Protein AF-A0A699YUB9-F1 (afdb_monomer_lite)

Secondary structure (DSSP, 8-state):
----TT-SS---HHHHHHHHHHHHHHHH--HHHHHHHHHHHHHHHHHHHHHHHHHHHHHHTT-PPPPP------------------------------------S---S---TT--SEE-TTS-EE--SS-S---HHHHHHHHHHHHHHT-TTHHHHHHHHHHHHHHTTPPPTTS--SS-SHHHHHHHHHHHHHHHHHHHHHHHSS-TTTTS-S----------

InterPro domains:
  IPR027109 SWR1-complex protein 4/DNA methyltransferase 1-associated protein 1 [PTHR12855] (2-205)

Sequence (224 aa):
VANQVLVKHPFNKAAEIERKKAIEAMLKRTHAQVAEDNAVLAEAKAIEERRRTETAARGRATNAPTPNPAQQSGAGHAGNAGRTTASAPGAGTPGPSVLEIRFPERLPNDPGPGMPSLLDANLQPFRPAKPGVVARGTHTVGLYNTMLANLPGGPKAQKAVETALIELGGIPALSGPKHCSRAVTGAWLALRTELFTLQDLRRQLPGRAGLGLGGEPKTKKRRN

Foldseek 3Di:
DPDDPPVPDPDDPVVVVVVVVVVVVVVPCDPVNVVVVVVVVVVVVVVVVVVVVVVVVVVVVVPDDDDDDDDDDDDDDDDDDDDDDDDDDDDDDPDPDDPPLDQDPFFDLDPDPPFALEAALSRGGDDDPDDDDDQQQVVLLVRLVVVLCVQPPHPVLSVVLQVVCVVVVHDGSNDTFPDRGSRRSSVRSVVSVVSSVVSVVVVVDPCPPPVVPDDDDPDPDDDD

pLDDT: mean 71.91, std 20.78, range [28.3, 92.69]

Organism: Haematococcus lacustris (NCBI:txid44745)

Radius of gyration: 30.69 Å; chains: 1; bounding box: 106×77×67 Å

Structure (mmCIF, N/CA/C/O backbone):
data_AF-A0A699YUB9-F1
#
_entry.id   AF-A0A699YUB9-F1
#
loop_
_atom_site.group_PDB
_atom_site.id
_atom_site.type_symbol
_atom_site.label_atom_id
_atom_site.label_alt_id
_atom_site.label_comp_id
_atom_site.label_asym_id
_atom_site.label_entity_id
_atom_site.label_seq_id
_atom_site.pdbx_PDB_ins_code
_atom_site.Cartn_x
_atom_site.Cartn_y
_atom_site.Cartn_z
_atom_site.occupancy
_atom_site.B_iso_or_equiv
_atom_site.auth_seq_id
_atom_site.auth_comp_id
_atom_site.auth_asym_id
_atom_si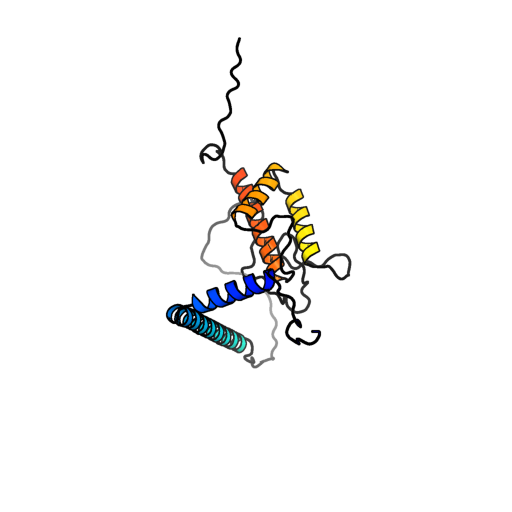te.auth_atom_id
_atom_site.pdbx_PDB_model_num
ATOM 1 N N . VAL A 1 1 ? 64.347 13.342 -6.428 1.00 42.78 1 VAL A N 1
ATOM 2 C CA . VAL A 1 1 ? 63.890 11.963 -6.129 1.00 42.78 1 VAL A CA 1
ATOM 3 C C . VAL A 1 1 ? 62.464 11.824 -6.640 1.00 42.78 1 VAL A C 1
ATOM 5 O O . VAL A 1 1 ? 61.533 12.211 -5.954 1.00 42.78 1 VAL A O 1
ATOM 8 N N . ALA A 1 2 ? 62.303 11.394 -7.889 1.00 46.03 2 ALA A N 1
ATOM 9 C CA . ALA A 1 2 ? 61.012 11.305 -8.568 1.00 46.03 2 ALA A CA 1
ATOM 10 C C . ALA A 1 2 ? 60.958 9.952 -9.280 1.00 46.03 2 ALA A C 1
ATOM 12 O O . ALA A 1 2 ? 61.382 9.858 -10.421 1.00 46.03 2 ALA A O 1
ATOM 13 N N . ASN A 1 3 ? 60.596 8.903 -8.534 1.00 49.94 3 ASN A N 1
ATOM 14 C CA . ASN A 1 3 ? 60.182 7.579 -9.022 1.00 49.94 3 ASN A CA 1
ATOM 15 C C . ASN A 1 3 ? 59.891 6.666 -7.816 1.00 49.94 3 ASN A C 1
ATOM 17 O O . ASN A 1 3 ? 60.707 5.829 -7.442 1.00 49.94 3 ASN A O 1
ATOM 21 N N . GLN A 1 4 ? 58.721 6.818 -7.192 1.00 54.53 4 GLN A N 1
ATOM 22 C CA . GLN A 1 4 ? 58.135 5.732 -6.402 1.00 54.53 4 GLN A CA 1
ATOM 23 C C . GLN A 1 4 ? 56.745 5.408 -6.946 1.00 54.53 4 GLN A C 1
ATOM 25 O O . GLN A 1 4 ? 55.806 6.192 -6.829 1.00 54.53 4 GLN A O 1
ATOM 30 N N . VAL A 1 5 ? 56.619 4.209 -7.514 1.00 58.44 5 VAL A N 1
ATOM 31 C CA . VAL A 1 5 ? 55.385 3.597 -8.040 1.00 58.44 5 VAL A CA 1
ATOM 32 C C . VAL A 1 5 ? 54.502 3.091 -6.881 1.00 58.44 5 VAL A C 1
ATOM 34 O O . VAL A 1 5 ? 53.952 1.999 -6.924 1.00 58.44 5 VAL A O 1
ATOM 37 N N . LEU A 1 6 ? 54.394 3.862 -5.795 1.00 57.00 6 LEU A N 1
ATOM 38 C CA . LEU A 1 6 ? 53.592 3.514 -4.614 1.00 57.00 6 LEU A CA 1
ATOM 39 C C . LEU A 1 6 ? 52.343 4.387 -4.449 1.00 57.00 6 LEU A C 1
ATOM 41 O O . LEU A 1 6 ? 51.532 4.121 -3.570 1.00 57.00 6 LEU A O 1
ATOM 45 N N . VAL A 1 7 ? 52.117 5.376 -5.319 1.00 57.41 7 VAL A N 1
ATOM 46 C CA . VAL A 1 7 ? 50.937 6.256 -5.228 1.00 57.41 7 VAL A CA 1
ATOM 47 C C . VAL A 1 7 ? 50.006 6.049 -6.422 1.00 57.41 7 VAL A C 1
ATOM 49 O O . VAL A 1 7 ? 49.608 6.992 -7.095 1.00 57.41 7 VAL A O 1
ATOM 52 N N . LYS A 1 8 ? 49.664 4.791 -6.730 1.00 59.38 8 LYS A N 1
ATOM 53 C CA . LYS A 1 8 ? 48.628 4.504 -7.742 1.00 59.38 8 LYS A CA 1
ATOM 54 C C . LYS A 1 8 ? 47.206 4.617 -7.176 1.00 59.38 8 LYS A C 1
ATOM 56 O O . LYS A 1 8 ? 46.257 4.784 -7.933 1.00 59.38 8 LYS A O 1
ATOM 61 N N . HIS A 1 9 ? 47.071 4.620 -5.850 1.00 61.91 9 HIS A N 1
ATOM 62 C CA . HIS A 1 9 ? 45.830 4.927 -5.147 1.00 61.91 9 HIS A CA 1
ATOM 63 C C . HIS A 1 9 ? 46.154 5.860 -3.973 1.00 61.91 9 HIS A C 1
ATOM 65 O O . HIS A 1 9 ? 46.711 5.388 -2.980 1.00 61.91 9 HIS A O 1
ATOM 71 N N . PRO A 1 10 ? 45.880 7.177 -4.066 1.00 72.12 10 PRO A N 1
ATOM 72 C CA . PRO A 1 10 ? 46.035 8.060 -2.915 1.00 72.12 10 PRO A CA 1
ATOM 73 C C . PRO A 1 10 ? 45.180 7.522 -1.762 1.00 72.12 10 PRO A C 1
ATOM 75 O O . PRO A 1 10 ? 44.062 7.054 -1.984 1.00 72.12 10 PRO A O 1
ATOM 78 N N . PHE A 1 11 ? 45.722 7.551 -0.542 1.00 74.69 11 PHE A N 1
ATOM 79 C CA . PHE A 1 11 ? 45.049 7.052 0.657 1.00 74.69 11 PHE A CA 1
ATOM 80 C C . PHE A 1 11 ? 43.635 7.638 0.760 1.00 74.69 11 PHE A C 1
ATOM 82 O O . PHE A 1 11 ? 43.455 8.835 0.991 1.00 74.69 11 PHE A O 1
ATOM 89 N N . ASN A 1 12 ? 42.623 6.787 0.584 1.00 82.62 12 ASN A N 1
ATOM 90 C CA . ASN A 1 12 ? 41.229 7.176 0.713 1.00 82.62 12 ASN A CA 1
ATOM 91 C C . ASN A 1 12 ? 40.730 6.753 2.095 1.00 82.62 12 ASN A C 1
ATOM 93 O O . ASN A 1 12 ? 40.434 5.583 2.341 1.00 82.62 12 ASN A O 1
ATOM 97 N N . LYS A 1 13 ? 40.617 7.732 2.996 1.00 85.06 13 LYS A N 1
ATOM 98 C CA . LYS A 1 13 ? 40.190 7.518 4.383 1.00 85.06 13 LYS A CA 1
ATOM 99 C C . LYS A 1 13 ? 38.832 6.812 4.479 1.00 85.06 13 LYS A C 1
ATOM 101 O O . LYS A 1 13 ? 38.658 5.984 5.365 1.00 85.06 13 LYS A O 1
ATOM 106 N N . ALA A 1 14 ? 37.890 7.113 3.583 1.00 86.00 14 ALA A N 1
ATOM 107 C CA . ALA A 1 14 ? 36.573 6.476 3.583 1.00 86.00 14 ALA A CA 1
ATOM 108 C C . ALA A 1 14 ? 36.668 4.996 3.184 1.00 86.00 14 ALA A C 1
ATOM 110 O O . ALA A 1 14 ? 36.134 4.141 3.887 1.00 86.00 14 ALA A O 1
ATOM 111 N N . ALA A 1 15 ? 37.428 4.694 2.126 1.00 86.00 15 ALA A N 1
ATOM 112 C CA . ALA A 1 15 ? 37.654 3.321 1.676 1.00 86.00 15 ALA A CA 1
ATOM 113 C C . ALA A 1 15 ? 38.393 2.484 2.734 1.00 86.00 15 ALA A C 1
ATOM 115 O O . ALA A 1 15 ? 38.076 1.317 2.936 1.00 86.00 15 ALA A O 1
ATOM 116 N N . GLU A 1 16 ? 39.339 3.080 3.462 1.00 90.44 16 GLU A N 1
ATOM 117 C CA . GLU A 1 16 ? 40.060 2.387 4.534 1.00 90.44 16 GLU A CA 1
ATOM 118 C C . GLU A 1 16 ? 39.194 2.141 5.776 1.00 90.44 16 GLU A C 1
ATOM 120 O O . GLU A 1 16 ? 39.315 1.093 6.411 1.00 90.44 16 GLU A O 1
ATOM 125 N N . ILE A 1 17 ? 38.275 3.053 6.112 1.00 89.75 17 ILE A N 1
ATOM 126 C CA . ILE A 1 17 ? 37.276 2.820 7.167 1.00 89.75 17 ILE A CA 1
ATOM 127 C C . ILE A 1 17 ? 36.342 1.670 6.771 1.00 89.75 17 ILE A C 1
ATOM 129 O O . ILE A 1 17 ? 36.087 0.779 7.581 1.00 89.75 17 ILE A O 1
ATOM 133 N N . GLU A 1 18 ? 35.855 1.662 5.531 1.00 88.81 18 GLU A N 1
ATOM 134 C CA . GLU A 1 18 ? 34.965 0.616 5.023 1.00 88.81 18 GLU A CA 1
ATOM 135 C C . GLU A 1 18 ? 35.662 -0.747 4.965 1.00 88.81 18 GLU A C 1
ATOM 137 O O . GLU A 1 18 ? 35.133 -1.737 5.471 1.00 88.81 18 GLU A O 1
ATOM 142 N N . ARG A 1 19 ? 36.893 -0.787 4.447 1.00 89.44 19 ARG A N 1
ATOM 143 C CA . ARG A 1 19 ? 37.727 -1.989 4.409 1.00 89.44 19 ARG A CA 1
ATOM 144 C C . ARG A 1 19 ? 37.958 -2.555 5.808 1.00 89.44 19 ARG A C 1
ATOM 146 O O . ARG A 1 19 ? 37.802 -3.757 6.008 1.00 89.44 19 ARG A O 1
ATOM 153 N N . LYS A 1 20 ? 38.287 -1.703 6.786 1.00 90.50 20 LYS A N 1
ATOM 154 C CA . LYS A 1 20 ? 38.459 -2.124 8.186 1.00 90.50 20 LYS A CA 1
ATOM 155 C C . LYS A 1 20 ? 37.167 -2.684 8.768 1.00 90.50 20 LYS A C 1
ATOM 157 O O . LYS A 1 20 ? 37.195 -3.759 9.355 1.00 90.50 20 LYS A O 1
ATOM 162 N N . LYS A 1 21 ? 36.038 -2.007 8.550 1.00 89.06 21 LYS A N 1
ATOM 163 C CA . LYS A 1 21 ? 34.721 -2.461 9.015 1.00 89.06 21 LYS A CA 1
ATOM 164 C C . LYS A 1 21 ? 34.323 -3.807 8.395 1.00 89.06 21 LYS A C 1
ATOM 166 O O . LYS A 1 21 ? 33.777 -4.657 9.093 1.00 89.06 21 LYS A O 1
ATOM 171 N N . ALA A 1 22 ? 34.614 -4.019 7.112 1.00 85.81 22 ALA A N 1
ATOM 172 C CA . ALA A 1 22 ? 34.352 -5.280 6.419 1.00 85.81 22 ALA A CA 1
ATOM 173 C C . ALA A 1 22 ? 35.213 -6.429 6.968 1.00 85.81 22 ALA A C 1
ATOM 175 O O . ALA A 1 22 ? 34.691 -7.503 7.258 1.00 85.81 22 ALA A O 1
ATOM 176 N N . ILE A 1 23 ? 36.512 -6.189 7.179 1.00 86.75 23 ILE A N 1
ATOM 177 C CA . ILE A 1 23 ? 37.424 -7.174 7.781 1.00 86.75 23 ILE A CA 1
ATOM 178 C C . ILE A 1 23 ? 36.984 -7.509 9.209 1.00 86.75 23 ILE A C 1
ATOM 180 O O . ILE A 1 23 ? 36.926 -8.676 9.579 1.00 86.75 23 ILE A O 1
ATOM 184 N N . GLU A 1 24 ? 36.619 -6.504 10.002 1.00 85.75 24 GLU A N 1
ATOM 185 C CA . GLU A 1 24 ? 36.131 -6.701 11.364 1.00 85.75 24 GLU A CA 1
ATOM 186 C C . GLU A 1 24 ? 34.828 -7.516 11.391 1.00 85.75 24 GLU A C 1
ATOM 188 O O . GLU A 1 24 ? 34.678 -8.398 12.231 1.00 85.75 24 GLU A O 1
ATOM 193 N N . ALA A 1 25 ? 33.908 -7.288 10.450 1.00 80.69 25 ALA A N 1
ATOM 194 C CA . ALA A 1 25 ? 32.696 -8.095 10.315 1.00 80.69 25 ALA A CA 1
ATOM 195 C C . ALA A 1 25 ? 33.001 -9.555 9.933 1.00 80.69 25 ALA A C 1
ATOM 197 O O . ALA A 1 25 ? 32.369 -10.467 10.463 1.00 80.69 25 ALA A O 1
ATOM 198 N N . MET A 1 26 ? 33.987 -9.790 9.060 1.00 76.00 26 MET A N 1
ATOM 199 C CA . MET A 1 26 ? 34.426 -11.144 8.705 1.00 76.00 26 MET A CA 1
ATOM 200 C C . MET A 1 26 ? 35.103 -11.859 9.879 1.00 76.00 26 MET A C 1
ATOM 202 O O . MET A 1 26 ? 34.846 -13.039 10.089 1.00 76.00 26 MET A O 1
ATOM 206 N N . LEU A 1 27 ? 35.924 -11.153 10.662 1.00 79.50 27 LEU A N 1
ATOM 207 C CA . LEU A 1 27 ? 36.617 -11.715 11.826 1.00 79.50 27 LEU A CA 1
ATOM 208 C C . LEU A 1 27 ? 35.687 -11.946 13.024 1.00 79.50 27 LEU A C 1
ATOM 210 O O . LEU A 1 27 ? 35.917 -12.860 13.809 1.00 79.50 27 LEU A O 1
ATOM 214 N N . LYS A 1 28 ? 34.630 -11.138 13.166 1.00 75.25 28 LYS A N 1
ATOM 215 C CA . LYS A 1 28 ? 33.595 -11.327 14.195 1.00 75.25 28 LYS A CA 1
ATOM 216 C C . LYS A 1 28 ? 32.673 -12.510 13.906 1.00 75.25 28 LYS A C 1
ATOM 218 O O . LYS A 1 28 ? 32.003 -12.975 14.826 1.00 75.25 28 LYS A O 1
ATOM 223 N N . ARG A 1 29 ? 32.619 -12.995 12.661 1.00 75.50 29 ARG A N 1
ATOM 224 C CA . ARG A 1 29 ? 31.808 -14.160 12.301 1.00 75.50 29 ARG A CA 1
ATOM 225 C C . ARG A 1 29 ? 32.469 -15.418 12.861 1.00 75.50 29 ARG A C 1
ATOM 227 O O . ARG A 1 29 ? 33.545 -15.818 12.425 1.00 75.50 29 ARG A O 1
ATOM 234 N N . THR A 1 30 ? 31.828 -16.039 13.842 1.00 76.81 30 THR A N 1
ATOM 235 C CA . THR A 1 30 ? 32.333 -17.267 14.464 1.00 76.81 30 THR A CA 1
ATOM 236 C C . THR A 1 30 ? 32.018 -18.483 13.593 1.00 76.81 30 THR A C 1
ATOM 238 O O . THR A 1 30 ? 31.043 -18.493 12.839 1.00 76.81 30 THR A O 1
ATOM 241 N N . HIS A 1 31 ? 32.814 -19.551 13.712 1.00 73.56 31 HIS A N 1
ATOM 242 C CA . HIS A 1 31 ? 32.529 -20.822 13.032 1.00 73.56 31 HIS A CA 1
ATOM 243 C C . HIS A 1 31 ? 31.144 -21.388 13.390 1.00 73.56 31 HIS A C 1
ATOM 245 O O . HIS A 1 31 ? 30.501 -21.993 12.535 1.00 73.56 31 HIS A O 1
ATOM 251 N N . ALA A 1 32 ? 30.663 -21.140 14.613 1.00 73.75 32 ALA A N 1
ATOM 252 C CA . ALA A 1 32 ? 29.312 -21.499 15.041 1.00 73.75 32 ALA A CA 1
ATOM 253 C C . ALA A 1 32 ? 28.240 -20.756 14.227 1.00 73.75 32 ALA A C 1
ATOM 255 O O . ALA A 1 32 ? 27.324 -21.378 13.701 1.00 73.75 32 ALA A O 1
ATOM 256 N N . GLN A 1 33 ? 28.414 -19.451 14.014 1.00 79.69 33 GLN A N 1
ATOM 257 C CA . GLN A 1 33 ? 27.479 -18.640 13.235 1.00 79.69 33 GLN A CA 1
ATOM 258 C C . GLN A 1 33 ? 27.470 -19.022 11.746 1.00 79.69 33 GLN A C 1
ATOM 260 O O . GLN A 1 33 ? 26.425 -19.034 11.106 1.00 79.69 33 GLN A O 1
ATOM 265 N N . VAL A 1 34 ? 28.623 -19.414 11.189 1.00 80.19 34 VAL A N 1
ATOM 266 C CA . VAL A 1 34 ? 28.694 -19.977 9.827 1.00 80.19 34 VAL A CA 1
ATOM 267 C C . VAL A 1 34 ? 27.934 -21.305 9.731 1.00 80.19 34 VAL A C 1
ATOM 269 O O . VAL A 1 34 ? 27.284 -21.563 8.719 1.00 80.19 34 VAL A O 1
ATOM 272 N N . ALA A 1 35 ? 28.002 -22.151 10.763 1.00 81.81 35 ALA A N 1
ATOM 273 C CA . ALA A 1 35 ? 27.269 -23.413 10.798 1.00 81.81 35 ALA A CA 1
ATOM 274 C C . ALA A 1 35 ? 25.750 -23.193 10.893 1.00 81.81 35 ALA A C 1
ATOM 276 O O . ALA A 1 35 ? 25.001 -23.856 10.178 1.00 81.81 35 ALA A O 1
ATOM 277 N N . GLU A 1 36 ? 25.309 -22.229 11.705 1.00 83.44 36 GLU A N 1
ATOM 278 C CA . GLU A 1 36 ? 23.902 -21.819 11.797 1.00 83.44 36 GLU A CA 1
ATOM 279 C C . GLU A 1 36 ? 23.384 -21.279 10.457 1.00 83.44 36 GLU A C 1
ATOM 281 O O . GLU A 1 36 ? 22.363 -21.750 9.957 1.00 83.44 36 GLU A O 1
ATOM 286 N N . ASP A 1 37 ? 24.126 -20.374 9.811 1.00 84.25 37 ASP A N 1
ATOM 287 C CA . ASP A 1 37 ? 23.750 -19.832 8.500 1.00 84.25 37 ASP A CA 1
ATOM 288 C C . ASP A 1 37 ? 23.650 -20.940 7.434 1.00 84.25 37 ASP A C 1
ATOM 290 O O . ASP A 1 37 ? 22.730 -20.952 6.612 1.00 84.25 37 ASP A O 1
ATOM 294 N N . ASN A 1 38 ? 24.567 -21.913 7.461 1.00 85.62 38 ASN A N 1
ATOM 295 C CA . ASN A 1 38 ? 24.530 -23.064 6.559 1.00 85.62 38 ASN A CA 1
ATOM 296 C C . ASN A 1 38 ? 23.338 -23.994 6.840 1.00 85.62 38 ASN A C 1
ATOM 298 O O . ASN A 1 38 ? 22.767 -24.543 5.896 1.00 85.62 38 ASN A 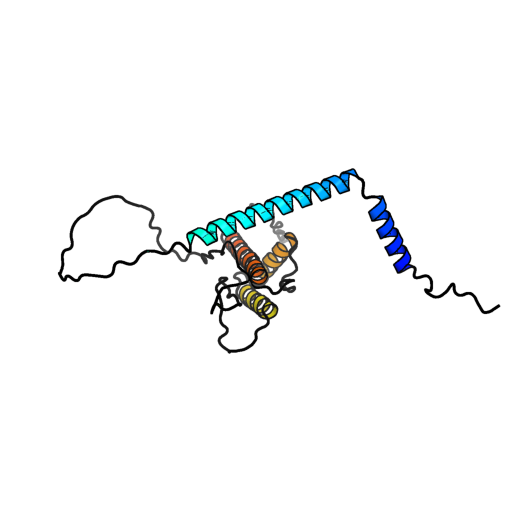O 1
ATOM 302 N N . ALA A 1 39 ? 22.937 -24.157 8.105 1.00 87.31 39 ALA A N 1
ATOM 303 C CA . ALA A 1 39 ? 21.754 -24.932 8.472 1.00 87.31 39 ALA A CA 1
ATOM 304 C C . ALA A 1 39 ? 20.469 -24.270 7.949 1.00 87.31 39 ALA A C 1
ATOM 306 O O . ALA A 1 39 ? 19.636 -24.944 7.341 1.00 87.31 39 ALA A O 1
ATOM 307 N N . VAL A 1 40 ? 20.357 -22.943 8.075 1.00 89.31 40 VAL A N 1
ATOM 308 C CA . VAL A 1 40 ? 19.233 -22.168 7.522 1.00 89.31 40 VAL A CA 1
ATOM 309 C C . VAL A 1 40 ? 19.179 -22.283 5.994 1.00 89.31 40 VAL A C 1
ATOM 311 O O . VAL A 1 40 ? 18.106 -22.465 5.416 1.00 89.31 40 VAL A O 1
ATOM 314 N N . LEU A 1 41 ? 20.331 -22.238 5.315 1.00 90.25 41 LEU A N 1
ATOM 315 C CA . LEU A 1 41 ? 20.401 -22.437 3.863 1.00 90.25 41 LEU A CA 1
ATOM 316 C C . LEU A 1 41 ? 19.970 -23.852 3.440 1.00 90.25 41 LEU A C 1
ATOM 318 O O . LEU A 1 41 ? 19.295 -24.008 2.419 1.00 90.25 41 LEU A O 1
ATOM 322 N N . ALA A 1 42 ? 20.327 -24.879 4.214 1.00 89.38 42 ALA A N 1
ATOM 323 C CA . ALA A 1 42 ? 19.908 -26.254 3.954 1.00 89.38 42 ALA A CA 1
ATOM 324 C C . ALA A 1 42 ? 18.389 -26.431 4.123 1.00 89.38 42 ALA A C 1
ATOM 326 O O . ALA A 1 42 ? 17.742 -27.040 3.267 1.00 89.38 42 ALA A O 1
ATOM 327 N N . GLU A 1 43 ? 17.807 -25.844 5.171 1.00 88.56 43 GLU A N 1
ATOM 328 C CA . GLU A 1 43 ? 16.360 -25.855 5.400 1.00 88.56 43 GLU A CA 1
ATOM 329 C C . GLU A 1 43 ? 15.607 -25.127 4.277 1.00 88.56 43 GLU A C 1
ATOM 331 O O . GLU A 1 43 ? 14.633 -25.652 3.732 1.00 88.56 43 GLU A O 1
ATOM 336 N N . ALA A 1 44 ? 16.099 -23.961 3.846 1.00 88.25 44 ALA A N 1
ATOM 337 C CA . ALA A 1 44 ? 15.509 -23.214 2.739 1.00 88.25 44 ALA A CA 1
ATOM 338 C C . ALA A 1 44 ? 15.478 -24.036 1.437 1.00 88.25 44 ALA A C 1
ATOM 340 O O . ALA A 1 44 ? 14.460 -24.056 0.738 1.00 88.25 44 ALA A O 1
ATOM 341 N N . LYS A 1 45 ? 16.561 -24.767 1.138 1.00 90.00 45 LYS A N 1
ATOM 342 C CA . LYS A 1 45 ? 16.626 -25.666 -0.022 1.00 90.00 45 LYS A CA 1
ATOM 343 C C . LYS A 1 45 ? 15.618 -26.814 0.092 1.00 90.00 45 LYS A C 1
ATOM 345 O O . LYS A 1 45 ? 14.937 -27.116 -0.888 1.00 90.00 45 LYS A O 1
ATOM 350 N N . ALA A 1 46 ? 15.473 -27.409 1.277 1.00 89.00 46 ALA A N 1
ATOM 351 C CA . ALA A 1 46 ? 14.491 -28.466 1.520 1.00 89.00 46 ALA A CA 1
ATOM 352 C C . ALA A 1 46 ? 13.046 -27.965 1.332 1.00 89.00 46 ALA A C 1
ATOM 354 O O . ALA A 1 46 ? 12.213 -28.655 0.741 1.00 89.00 46 ALA A O 1
ATOM 355 N N . ILE A 1 47 ? 12.748 -26.737 1.767 1.00 86.00 47 ILE A N 1
ATOM 356 C CA . ILE A 1 47 ? 11.440 -26.102 1.555 1.00 86.00 47 ILE A CA 1
ATOM 357 C C . ILE A 1 47 ? 11.182 -25.861 0.063 1.00 86.00 47 ILE A C 1
ATOM 359 O O . ILE A 1 47 ? 10.068 -26.094 -0.414 1.00 86.00 47 ILE A O 1
ATOM 363 N N . GLU A 1 48 ? 12.185 -25.406 -0.691 1.00 87.25 48 GLU A N 1
ATOM 364 C CA . GLU A 1 48 ? 12.043 -25.194 -2.133 1.00 87.25 48 GLU A CA 1
ATOM 365 C C . GLU A 1 48 ? 11.792 -26.513 -2.877 1.00 87.25 48 GLU A C 1
ATOM 367 O O . GLU A 1 48 ? 10.893 -26.586 -3.717 1.00 87.25 48 GLU A O 1
ATOM 372 N N . GLU A 1 49 ? 12.524 -27.574 -2.539 1.00 87.56 49 GLU A N 1
ATOM 373 C CA . GLU A 1 49 ? 12.347 -28.899 -3.135 1.00 87.56 49 GLU A CA 1
ATOM 374 C C . GLU A 1 49 ? 10.973 -29.500 -2.798 1.00 87.56 49 GLU A C 1
ATOM 376 O O . GLU A 1 49 ? 10.279 -30.019 -3.680 1.00 87.56 49 GLU A O 1
ATOM 381 N N . ARG A 1 50 ? 10.502 -29.325 -1.557 1.00 85.75 50 ARG A N 1
ATOM 382 C CA . ARG A 1 50 ? 9.139 -29.695 -1.152 1.00 85.75 50 ARG A CA 1
ATOM 383 C C . ARG A 1 50 ? 8.077 -28.926 -1.943 1.00 85.75 50 ARG A C 1
ATOM 385 O O . ARG A 1 50 ? 7.128 -29.520 -2.444 1.00 85.75 50 ARG A O 1
ATOM 392 N N . ARG A 1 51 ? 8.250 -27.616 -2.134 1.00 85.31 51 ARG A N 1
ATOM 393 C CA . ARG A 1 51 ? 7.331 -26.808 -2.956 1.00 85.31 51 ARG A CA 1
ATOM 394 C C . ARG A 1 51 ? 7.370 -27.208 -4.428 1.00 85.31 51 ARG A C 1
ATOM 396 O O . ARG A 1 51 ? 6.333 -27.196 -5.092 1.00 85.31 51 ARG A O 1
ATOM 403 N N . ARG A 1 52 ? 8.542 -27.570 -4.954 1.00 86.81 52 ARG A N 1
ATOM 404 C CA . ARG A 1 52 ? 8.714 -28.016 -6.343 1.00 86.81 52 ARG A CA 1
ATOM 405 C C . ARG A 1 52 ? 8.012 -29.349 -6.589 1.00 86.81 52 ARG A C 1
ATOM 407 O O . ARG A 1 52 ? 7.305 -29.476 -7.584 1.00 86.81 52 ARG A O 1
ATOM 414 N N . THR A 1 53 ? 8.155 -30.308 -5.676 1.00 81.81 53 THR A N 1
ATOM 415 C CA . THR A 1 53 ? 7.473 -31.610 -5.758 1.00 81.81 53 THR A CA 1
ATOM 416 C C . THR A 1 53 ? 5.958 -31.479 -5.599 1.00 81.81 53 THR A C 1
ATOM 418 O O . THR A 1 53 ? 5.219 -32.064 -6.387 1.00 81.81 53 THR A O 1
ATOM 421 N N . GLU A 1 54 ? 5.477 -30.637 -4.682 1.00 76.50 54 GLU A N 1
ATOM 422 C CA . GLU A 1 54 ? 4.046 -30.343 -4.521 1.00 76.50 54 GLU A CA 1
ATOM 423 C C . GLU A 1 54 ? 3.448 -29.669 -5.768 1.00 76.50 54 GLU A C 1
ATOM 425 O O . GLU A 1 54 ? 2.373 -30.043 -6.244 1.00 76.50 54 GLU A O 1
ATOM 430 N N 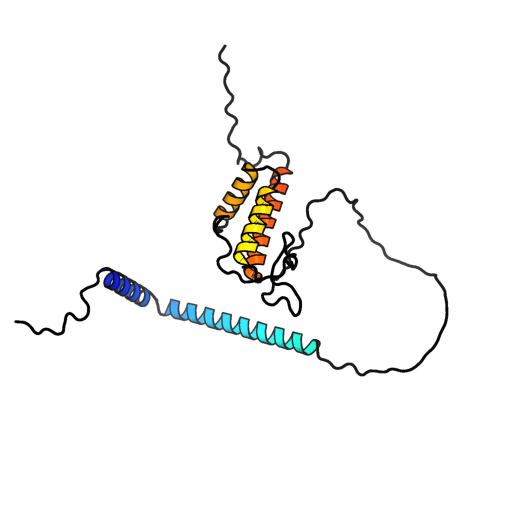. THR A 1 55 ? 4.178 -28.728 -6.371 1.00 76.62 55 THR A N 1
ATOM 431 C CA . THR A 1 55 ? 3.758 -28.074 -7.620 1.00 76.62 55 THR A CA 1
ATOM 432 C C . THR A 1 55 ? 3.755 -29.058 -8.796 1.00 76.62 55 THR A C 1
ATOM 434 O O . THR A 1 55 ? 2.822 -29.051 -9.600 1.00 76.62 55 THR A O 1
ATOM 437 N N . ALA A 1 56 ? 4.751 -29.947 -8.885 1.00 73.94 56 ALA A N 1
ATOM 438 C CA . ALA A 1 56 ? 4.821 -30.980 -9.917 1.00 73.94 56 ALA A CA 1
ATOM 439 C C . ALA A 1 56 ? 3.700 -32.027 -9.778 1.00 73.94 56 ALA A C 1
ATOM 441 O O . ALA A 1 56 ? 3.106 -32.428 -10.780 1.00 73.94 56 ALA A O 1
ATOM 442 N N . ALA A 1 57 ? 3.354 -32.427 -8.550 1.00 70.00 57 ALA A N 1
ATOM 443 C CA . ALA A 1 57 ? 2.231 -33.324 -8.280 1.00 70.00 57 ALA A CA 1
ATOM 444 C C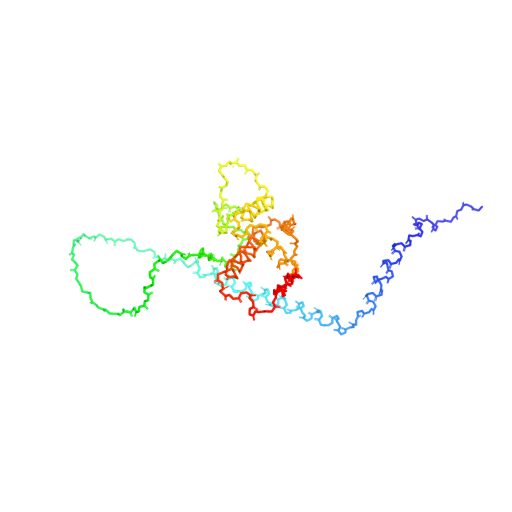 . ALA A 1 57 ? 0.890 -32.684 -8.677 1.00 70.00 57 ALA A C 1
ATOM 446 O O . ALA A 1 57 ? 0.051 -33.328 -9.309 1.00 70.00 57 ALA A O 1
ATOM 447 N N . ARG A 1 58 ? 0.720 -31.386 -8.398 1.00 64.38 58 ARG A N 1
ATOM 448 C CA . ARG A 1 58 ? -0.491 -30.636 -8.751 1.00 64.38 58 ARG A CA 1
ATOM 449 C C . ARG A 1 58 ? -0.649 -30.416 -10.262 1.00 64.38 58 ARG A C 1
ATOM 451 O O . ARG A 1 58 ? -1.775 -30.411 -10.745 1.00 64.38 58 ARG A O 1
ATOM 458 N N . GLY A 1 59 ? 0.451 -30.311 -11.013 1.00 58.56 59 GLY A N 1
ATOM 459 C CA . GLY A 1 59 ? 0.435 -30.246 -12.483 1.00 58.56 59 GLY A CA 1
ATOM 460 C C . GLY A 1 59 ? 0.167 -31.587 -13.184 1.00 58.56 59 GLY A C 1
ATOM 461 O O . GLY A 1 59 ? -0.253 -31.605 -14.339 1.00 58.56 59 GLY A O 1
ATOM 462 N N . ARG A 1 60 ? 0.375 -32.723 -12.501 1.00 54.47 60 ARG A N 1
ATOM 463 C CA . ARG A 1 60 ? 0.115 -34.063 -13.062 1.00 54.47 60 ARG A CA 1
ATOM 464 C C . ARG A 1 60 ? -1.355 -34.482 -12.965 1.00 54.47 60 ARG A C 1
ATOM 466 O O . ARG A 1 60 ? -1.809 -35.263 -13.792 1.00 54.47 60 ARG A O 1
ATOM 473 N N . ALA A 1 61 ? -2.108 -33.928 -12.013 1.00 53.59 61 ALA A N 1
ATOM 474 C CA . ALA A 1 61 ? -3.546 -34.174 -11.866 1.00 53.59 61 ALA A CA 1
ATOM 475 C C . ALA A 1 61 ? -4.412 -33.433 -12.908 1.00 53.59 61 ALA A C 1
ATOM 477 O O . ALA A 1 61 ? -5.561 -33.805 -13.120 1.00 53.59 61 ALA A O 1
ATOM 478 N N . THR A 1 62 ? -3.876 -32.410 -13.583 1.00 49.41 62 THR A N 1
ATOM 479 C CA . THR A 1 62 ? -4.613 -31.607 -14.577 1.00 49.41 62 THR A CA 1
ATOM 480 C C . THR A 1 62 ? -4.431 -32.075 -16.026 1.00 49.41 62 THR A C 1
ATOM 482 O O . THR A 1 62 ? -5.049 -31.502 -16.913 1.00 49.41 62 THR A O 1
ATOM 485 N N . ASN A 1 63 ? -3.612 -33.108 -16.274 1.00 42.78 63 ASN A N 1
ATOM 486 C CA . ASN A 1 63 ? -3.285 -33.628 -17.613 1.00 42.78 63 ASN A CA 1
ATOM 487 C C . ASN A 1 63 ? -3.552 -35.144 -17.753 1.00 42.78 63 ASN A C 1
ATOM 489 O O . ASN A 1 63 ? -2.819 -35.844 -18.451 1.00 42.78 63 ASN A O 1
ATOM 493 N N . ALA A 1 64 ? -4.578 -35.676 -17.085 1.00 37.69 64 ALA A N 1
ATOM 494 C CA . ALA A 1 64 ? -5.069 -37.023 -17.380 1.00 37.69 64 ALA A CA 1
ATOM 495 C C . ALA A 1 64 ? -6.015 -36.962 -18.603 1.00 37.69 64 ALA A C 1
ATOM 497 O O . ALA A 1 64 ? -6.994 -36.217 -18.555 1.00 37.69 64 ALA A O 1
ATOM 498 N N . PRO A 1 65 ? -5.751 -37.697 -19.701 1.00 38.16 65 PRO A N 1
ATOM 499 C CA . PRO A 1 65 ? -6.617 -37.694 -20.874 1.00 38.16 65 PRO A CA 1
ATOM 500 C C . PRO A 1 65 ? -7.886 -38.509 -20.594 1.00 38.16 65 PRO A C 1
ATOM 502 O O . PRO A 1 65 ? -7.826 -39.708 -20.327 1.00 38.16 65 PRO A O 1
ATOM 505 N N . THR A 1 66 ? -9.045 -37.859 -20.658 1.00 39.28 66 THR A N 1
ATOM 506 C CA . THR A 1 66 ? -10.362 -38.504 -20.651 1.00 39.28 66 THR A CA 1
ATOM 507 C C . THR A 1 66 ? -10.619 -39.197 -21.999 1.00 39.28 66 THR A C 1
ATOM 509 O O . THR A 1 66 ? -10.522 -38.541 -23.038 1.00 39.28 66 THR A O 1
ATOM 512 N N . PRO A 1 67 ? -10.971 -40.498 -22.033 1.00 35.38 67 PRO A N 1
ATOM 513 C CA . PRO A 1 67 ? -11.470 -41.136 -23.244 1.00 35.38 67 PRO A CA 1
ATOM 514 C C . PRO A 1 67 ? -12.910 -40.676 -23.503 1.00 35.38 67 PRO A C 1
ATOM 516 O O . PRO A 1 67 ? -13.768 -40.715 -22.623 1.00 35.38 67 PRO A O 1
ATOM 519 N N . ASN A 1 68 ? -13.152 -40.209 -24.722 1.00 37.25 68 ASN A N 1
ATOM 520 C CA . ASN A 1 68 ? -14.438 -39.709 -25.198 1.00 37.25 68 ASN A CA 1
ATOM 521 C C . ASN A 1 68 ? -15.364 -40.889 -25.559 1.00 37.25 68 ASN A C 1
ATOM 523 O O . ASN A 1 68 ? -14.928 -41.758 -26.317 1.00 37.25 68 ASN A O 1
ATOM 527 N N . PRO A 1 69 ? -16.649 -40.886 -25.161 1.00 36.94 69 PRO A N 1
ATOM 528 C CA . PRO A 1 69 ? -17.677 -41.563 -25.934 1.00 36.94 69 PRO A CA 1
ATOM 529 C C . PRO A 1 69 ? -18.733 -40.544 -26.374 1.00 36.94 69 PRO A C 1
ATOM 531 O O . PRO A 1 69 ? -19.531 -40.051 -25.581 1.00 36.94 69 PRO A O 1
ATOM 534 N N . ALA A 1 70 ? -18.739 -40.234 -27.668 1.00 34.62 70 ALA A N 1
ATOM 535 C CA . ALA A 1 70 ? -19.859 -39.579 -28.321 1.00 34.62 70 ALA A CA 1
ATOM 536 C C . ALA A 1 70 ? -20.670 -40.652 -29.050 1.00 34.62 70 ALA A C 1
ATOM 538 O O . ALA A 1 70 ? -20.152 -41.210 -30.013 1.00 34.62 70 ALA A O 1
ATOM 539 N N . GLN A 1 71 ? -21.908 -40.922 -28.613 1.00 34.41 71 GLN A N 1
ATOM 540 C CA . GLN A 1 71 ? -23.034 -41.290 -29.487 1.00 34.41 71 GLN A CA 1
ATOM 541 C C . GLN A 1 71 ? -24.353 -41.509 -28.717 1.00 34.41 71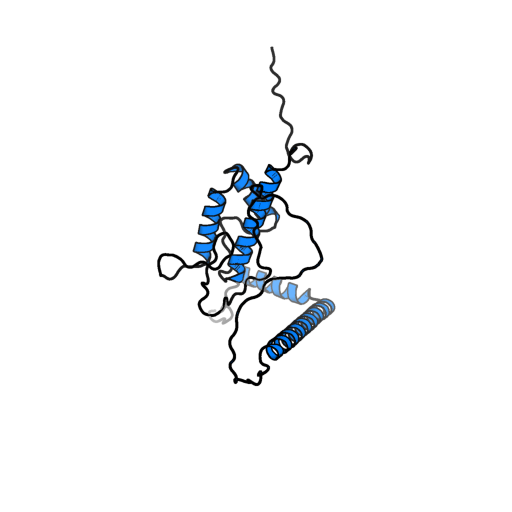 GLN A C 1
ATOM 543 O O . GLN A 1 71 ? -24.362 -42.122 -27.657 1.00 34.41 71 GLN A O 1
ATOM 548 N N . GLN A 1 72 ? -25.442 -41.076 -29.373 1.00 35.50 72 GLN A N 1
ATOM 549 C CA . GLN A 1 72 ? -26.884 -41.315 -29.140 1.00 35.50 72 GLN A CA 1
ATOM 550 C C . GLN A 1 72 ? -27.577 -40.354 -28.147 1.00 35.50 72 GLN A C 1
ATOM 552 O O . GLN A 1 72 ? -27.301 -40.367 -26.958 1.00 35.50 72 GLN A O 1
ATOM 557 N N . SER A 1 73 ? -28.337 -39.341 -28.594 1.00 31.97 73 SER A N 1
ATOM 558 C CA . SER A 1 73 ? -29.651 -39.347 -29.290 1.00 31.97 73 SER A CA 1
ATOM 559 C C . SER A 1 73 ? -30.819 -39.752 -28.381 1.00 31.97 73 SER A C 1
ATOM 561 O O . SER A 1 73 ? -30.937 -40.919 -28.033 1.00 31.97 73 SER A O 1
ATOM 563 N N . GLY A 1 74 ? -31.742 -38.824 -28.088 1.00 29.98 74 GLY A N 1
ATOM 564 C CA . GLY A 1 74 ? -33.058 -39.165 -27.525 1.00 29.98 74 GLY A CA 1
ATOM 565 C C . GLY A 1 74 ? -33.770 -38.007 -26.820 1.00 29.98 74 GLY A C 1
ATOM 566 O O . GLY A 1 74 ? -33.237 -37.430 -25.884 1.00 29.98 74 GLY A O 1
ATOM 567 N N . ALA A 1 75 ? -34.965 -37.666 -27.299 1.00 29.53 75 ALA A N 1
ATOM 568 C CA . ALA A 1 75 ? -35.822 -36.555 -26.884 1.00 29.53 75 ALA A CA 1
ATOM 569 C C . ALA A 1 75 ? -36.702 -36.844 -25.642 1.00 29.53 75 ALA A C 1
ATOM 571 O O . ALA A 1 75 ? -36.909 -37.999 -25.288 1.00 29.53 75 ALA A O 1
ATOM 572 N N . GLY A 1 76 ? -37.321 -35.791 -25.077 1.00 29.58 76 GLY A N 1
ATOM 573 C CA . GLY A 1 76 ? -38.522 -35.867 -24.214 1.00 29.58 76 GLY A CA 1
ATOM 574 C C . GLY A 1 76 ? -38.378 -35.107 -22.885 1.00 29.58 76 GLY A C 1
ATOM 575 O O . GLY A 1 76 ? -37.591 -35.494 -22.038 1.00 29.58 76 GLY A O 1
ATOM 576 N N . HIS A 1 77 ? -38.918 -33.890 -22.757 1.00 28.83 77 HIS A N 1
ATOM 577 C CA . HIS A 1 77 ? -40.243 -33.543 -22.199 1.00 28.83 77 HIS A CA 1
ATOM 578 C C . HIS A 1 77 ? -40.457 -33.802 -20.686 1.00 28.83 77 HIS A C 1
ATOM 580 O O . HIS A 1 77 ? -40.629 -34.932 -20.260 1.00 28.83 77 HIS A O 1
ATOM 586 N N . ALA A 1 78 ? -40.538 -32.676 -19.955 1.00 31.66 78 ALA A N 1
ATOM 587 C CA . ALA A 1 78 ? -41.391 -32.322 -18.807 1.00 31.66 78 ALA A CA 1
ATOM 588 C C . ALA A 1 78 ? -41.538 -33.258 -17.584 1.00 31.66 78 ALA A C 1
ATOM 590 O O . ALA A 1 78 ? -41.978 -34.394 -17.692 1.00 31.66 78 ALA A O 1
ATOM 591 N N . GLY A 1 79 ? -41.373 -32.682 -16.382 1.00 29.31 79 GLY A N 1
ATOM 592 C CA . GLY A 1 79 ? -41.963 -33.240 -15.158 1.00 29.31 79 GLY A CA 1
ATOM 593 C C . GLY A 1 79 ? -41.274 -32.840 -13.855 1.00 29.31 79 GLY A C 1
ATOM 594 O O . GLY A 1 79 ? -40.328 -33.480 -13.420 1.00 29.31 79 GLY A O 1
ATOM 595 N N . ASN A 1 80 ? -41.784 -31.792 -13.219 1.00 39.53 80 ASN A N 1
ATOM 596 C CA . ASN A 1 80 ? -41.457 -31.344 -11.866 1.00 39.53 80 ASN A CA 1
ATOM 597 C C . ASN A 1 80 ? -42.123 -32.250 -10.805 1.00 39.53 80 ASN A C 1
ATOM 599 O O . ASN A 1 80 ? -43.336 -32.413 -10.899 1.00 39.53 80 ASN A O 1
ATOM 603 N N . ALA A 1 81 ? -41.387 -32.765 -9.801 1.00 31.91 81 ALA A N 1
ATOM 604 C CA . ALA A 1 81 ? -41.844 -32.990 -8.407 1.00 31.91 81 ALA A CA 1
ATOM 605 C C . ALA A 1 81 ? -40.851 -33.811 -7.542 1.00 31.91 81 ALA A C 1
ATOM 607 O O . ALA A 1 81 ? -40.370 -34.852 -7.972 1.00 31.91 81 ALA A O 1
ATOM 608 N N . GLY A 1 82 ? -40.677 -33.397 -6.272 1.00 28.30 82 GLY A N 1
ATOM 609 C CA . GLY A 1 82 ? -40.228 -34.245 -5.142 1.00 28.30 82 GLY A CA 1
ATOM 610 C C . GLY A 1 82 ? -38.809 -33.950 -4.620 1.00 28.30 82 GLY A C 1
ATOM 611 O O . GLY A 1 82 ? -37.860 -34.472 -5.178 1.00 28.30 82 GLY A O 1
ATOM 612 N N . ARG A 1 83 ? -38.562 -33.010 -3.681 1.00 33.41 83 ARG A N 1
ATOM 613 C CA . ARG A 1 83 ? -38.667 -33.125 -2.191 1.00 33.41 83 ARG A CA 1
ATOM 614 C C . ARG A 1 83 ? -37.812 -34.296 -1.640 1.00 33.41 83 ARG A C 1
ATOM 616 O O . ARG A 1 83 ? -37.983 -35.402 -2.116 1.00 33.41 83 ARG A O 1
ATOM 623 N N . THR A 1 84 ? -36.887 -34.169 -0.677 1.00 33.34 84 THR A N 1
ATOM 624 C CA . THR A 1 84 ? -36.859 -33.398 0.587 1.00 33.34 84 THR A CA 1
ATOM 625 C C . THR A 1 84 ? -35.453 -33.382 1.233 1.00 33.34 84 THR A C 1
ATOM 627 O O . THR A 1 84 ? -34.739 -34.375 1.151 1.00 33.34 84 THR A O 1
ATOM 630 N N . THR A 1 85 ? -35.197 -32.307 2.005 1.00 33.81 85 THR A N 1
ATOM 631 C CA . THR A 1 85 ? -34.438 -32.192 3.290 1.00 33.81 85 THR A CA 1
ATOM 632 C C . THR A 1 85 ? -32.905 -32.316 3.272 1.00 33.81 85 THR A C 1
ATOM 634 O O . THR A 1 85 ? -32.382 -33.284 2.748 1.00 33.81 85 THR A O 1
ATOM 637 N N . ALA A 1 86 ? -32.107 -31.416 3.866 1.00 31.69 86 ALA A N 1
ATOM 638 C CA . ALA A 1 86 ? -32.326 -30.443 4.954 1.00 31.69 86 ALA A CA 1
ATOM 639 C C . ALA A 1 86 ? -31.484 -29.156 4.708 1.00 31.69 86 ALA A C 1
ATOM 641 O O . ALA A 1 86 ? -30.350 -29.247 4.251 1.00 31.69 86 ALA A O 1
ATOM 642 N N . SER A 1 87 ? -32.064 -27.946 4.761 1.00 32.22 87 SER A N 1
ATOM 643 C CA . SER A 1 87 ? -32.170 -27.050 5.945 1.00 32.22 87 SER A CA 1
ATOM 644 C C . SER A 1 87 ? -30.785 -26.679 6.522 1.00 32.22 87 SER A C 1
ATOM 646 O O . SER A 1 87 ? -30.160 -27.531 7.137 1.00 32.22 87 SER A O 1
ATOM 648 N N . ALA A 1 88 ? -30.170 -25.521 6.214 1.00 40.41 88 ALA A N 1
ATOM 649 C CA . ALA A 1 88 ? -30.455 -24.139 6.685 1.00 40.41 88 ALA A CA 1
ATOM 650 C C . ALA A 1 88 ? -30.310 -23.971 8.227 1.00 40.41 88 ALA A C 1
ATOM 652 O O . ALA A 1 88 ? -30.514 -24.967 8.916 1.00 40.41 88 ALA A O 1
ATOM 653 N N . PRO A 1 89 ? -30.045 -22.769 8.812 1.00 45.88 89 PRO A N 1
ATOM 654 C CA . PRO A 1 89 ? -30.270 -21.440 8.224 1.00 45.88 89 PRO A CA 1
ATOM 655 C C . PRO A 1 89 ? -29.268 -20.315 8.588 1.00 45.88 89 PRO A C 1
ATOM 657 O O . PRO A 1 89 ? -28.449 -20.420 9.495 1.00 45.88 89 PRO A O 1
ATOM 660 N N . GLY A 1 90 ? -29.440 -19.168 7.926 1.00 30.39 90 GLY A N 1
ATOM 661 C CA . GLY A 1 90 ? -29.059 -17.868 8.478 1.00 30.39 90 GLY A CA 1
ATOM 662 C C . GLY A 1 90 ? -29.113 -16.741 7.454 1.00 30.39 90 GLY A C 1
ATOM 663 O O . GLY A 1 90 ? -28.086 -16.168 7.114 1.00 30.39 90 GLY A O 1
ATOM 664 N N . ALA A 1 91 ? -30.311 -16.435 6.949 1.00 42.16 91 ALA A N 1
ATOM 665 C CA . ALA A 1 91 ? -30.563 -15.202 6.216 1.00 42.16 91 ALA A CA 1
ATOM 666 C C . ALA A 1 91 ? -30.533 -14.024 7.201 1.00 42.16 91 ALA A C 1
ATOM 668 O O . ALA A 1 91 ? -31.388 -13.925 8.080 1.00 42.16 91 ALA A O 1
ATOM 669 N N . GLY A 1 92 ? -29.543 -13.148 7.046 1.00 32.19 92 GLY A N 1
ATOM 670 C CA . GLY A 1 92 ? -29.529 -11.807 7.613 1.00 32.19 92 GLY A CA 1
ATOM 671 C C . GLY A 1 92 ? -29.749 -10.805 6.487 1.00 32.19 92 GLY A C 1
ATOM 672 O O . GLY A 1 92 ? -29.001 -10.777 5.517 1.00 32.19 92 GLY A O 1
ATOM 673 N N . THR A 1 93 ? -30.821 -10.036 6.611 1.00 37.62 93 THR A N 1
ATOM 674 C CA . THR A 1 93 ? -31.195 -8.820 5.877 1.00 37.62 93 THR A CA 1
ATOM 675 C C . THR A 1 93 ? -29.992 -8.039 5.316 1.00 37.62 93 THR A C 1
ATOM 677 O O . THR A 1 93 ? -29.050 -7.804 6.077 1.00 37.62 93 THR A O 1
ATOM 680 N N . PRO A 1 94 ? -29.999 -7.536 4.061 1.00 42.75 94 PRO A N 1
ATOM 681 C CA . PRO A 1 94 ? -28.966 -6.607 3.628 1.00 42.75 94 PRO A CA 1
ATOM 682 C C . PRO A 1 94 ? -29.253 -5.240 4.259 1.00 42.75 94 PRO A C 1
ATOM 684 O O . PRO A 1 94 ? -29.913 -4.379 3.683 1.00 42.75 94 PRO A O 1
ATOM 687 N N . GLY A 1 95 ? -28.773 -5.049 5.488 1.00 39.44 95 GLY A N 1
ATOM 688 C CA . GLY A 1 95 ? -28.400 -3.716 5.946 1.00 39.44 95 GLY A CA 1
ATOM 689 C C . GLY A 1 95 ? -27.263 -3.182 5.060 1.00 39.44 95 GLY A C 1
ATOM 690 O O . GLY A 1 95 ? -26.584 -3.977 4.405 1.00 39.44 95 GLY A O 1
ATOM 691 N N . PRO A 1 96 ? -27.042 -1.858 4.987 1.00 46.56 96 PRO A N 1
ATOM 692 C CA . PRO A 1 96 ? -25.983 -1.284 4.164 1.00 46.56 96 PRO A CA 1
ATOM 693 C C . PRO A 1 96 ? -24.618 -1.590 4.798 1.00 46.56 96 PRO A C 1
ATOM 695 O O . PRO A 1 96 ? -24.041 -0.775 5.516 1.00 46.56 96 PRO A O 1
ATOM 698 N N . SER A 1 97 ? -24.122 -2.801 4.571 1.00 44.62 97 SER A N 1
ATOM 699 C CA . SER A 1 97 ? -22.860 -3.281 5.111 1.00 44.62 97 SER A CA 1
ATOM 700 C C . SER A 1 97 ? -21.724 -2.906 4.171 1.00 44.62 97 SER A C 1
ATOM 702 O O . SER A 1 97 ? -21.614 -3.408 3.055 1.00 44.62 97 SER A O 1
ATOM 704 N N . VAL A 1 98 ? -20.928 -1.950 4.652 1.00 49.44 98 VAL A N 1
ATOM 705 C CA . VAL A 1 98 ? -19.461 -1.897 4.597 1.00 49.44 98 VAL A CA 1
ATOM 706 C C . VAL A 1 98 ? -18.844 -2.898 3.617 1.00 49.44 98 VAL A C 1
ATOM 708 O O . VAL A 1 98 ? -18.851 -4.094 3.879 1.00 49.44 98 VAL A O 1
ATOM 711 N N . LEU A 1 99 ? -18.292 -2.358 2.525 1.00 49.03 99 LEU A N 1
ATOM 712 C CA . LEU A 1 99 ? -17.343 -2.973 1.589 1.00 49.03 99 LEU A CA 1
ATOM 713 C C . LEU A 1 99 ? -16.820 -4.347 2.054 1.00 49.03 99 LEU A C 1
ATOM 715 O O . LEU A 1 99 ? -15.834 -4.427 2.787 1.00 49.03 99 LEU A O 1
ATOM 719 N N . GLU A 1 100 ? -17.462 -5.426 1.608 1.00 49.72 100 GLU A N 1
ATOM 720 C CA . GLU A 1 100 ? -16.958 -6.788 1.779 1.00 49.72 100 GLU A CA 1
ATOM 721 C C . GLU A 1 100 ? -15.760 -6.976 0.833 1.00 49.72 100 GLU A C 1
ATOM 723 O O . GLU A 1 100 ? -15.865 -7.508 -0.272 1.00 49.72 100 GLU A O 1
ATOM 728 N N . ILE A 1 101 ? -14.603 -6.435 1.224 1.00 57.00 101 ILE A N 1
ATOM 729 C CA . ILE A 1 101 ? -13.365 -6.556 0.453 1.00 57.00 101 ILE A CA 1
ATOM 730 C C . ILE A 1 101 ? -12.794 -7.947 0.723 1.00 57.00 101 ILE A C 1
ATOM 732 O O . ILE A 1 101 ? -12.112 -8.183 1.719 1.00 57.00 101 ILE A O 1
ATOM 736 N N . ARG A 1 102 ? -13.076 -8.895 -0.173 1.00 57.38 102 ARG A N 1
ATOM 737 C CA . ARG A 1 102 ? -12.443 -10.216 -0.147 1.00 57.38 102 ARG A CA 1
ATOM 738 C C . ARG A 1 102 ? -11.028 -10.104 -0.715 1.00 57.38 102 ARG A C 1
ATOM 740 O O . ARG A 1 102 ? -10.842 -10.056 -1.931 1.00 57.38 102 ARG A O 1
ATOM 747 N N . PHE A 1 103 ? -10.031 -10.049 0.164 1.00 60.88 103 PHE A N 1
ATOM 748 C CA . PHE A 1 103 ? -8.626 -9.995 -0.233 1.00 60.88 103 PHE A CA 1
ATOM 749 C C . PHE A 1 103 ? -8.190 -11.328 -0.858 1.00 60.88 103 PHE A C 1
ATOM 751 O O . PHE A 1 103 ? -8.348 -12.377 -0.230 1.00 60.88 103 PHE A O 1
ATOM 758 N N . PRO A 1 104 ? -7.646 -11.335 -2.088 1.00 63.69 104 PRO A N 1
ATOM 759 C CA . PRO A 1 104 ? -7.082 -12.551 -2.652 1.00 63.69 104 PRO A CA 1
ATOM 760 C C . PRO A 1 104 ? -5.855 -12.977 -1.833 1.00 63.69 104 PRO A C 1
ATOM 762 O O . PRO A 1 104 ? -4.900 -12.215 -1.702 1.00 63.69 104 PRO A O 1
ATOM 765 N N . GLU A 1 105 ? -5.858 -14.221 -1.341 1.00 62.62 105 GLU A N 1
ATOM 766 C CA . GLU A 1 105 ? -4.781 -14.820 -0.526 1.00 62.62 105 GLU A CA 1
ATOM 767 C C . GLU A 1 105 ? -3.413 -14.784 -1.236 1.00 62.62 105 GLU A C 1
ATOM 769 O O . GLU A 1 105 ? -2.353 -14.794 -0.610 1.00 62.62 105 GLU A O 1
ATOM 774 N N . ARG A 1 106 ? -3.422 -14.686 -2.573 1.00 70.31 106 ARG A N 1
ATOM 775 C CA . ARG A 1 106 ? -2.220 -14.513 -3.386 1.00 70.31 106 ARG A CA 1
ATOM 776 C C . ARG A 1 106 ? -2.497 -13.643 -4.609 1.00 70.31 106 ARG A C 1
ATOM 778 O O . ARG A 1 106 ? -3.376 -13.949 -5.408 1.00 70.31 106 ARG A O 1
ATOM 785 N N . LEU A 1 107 ? -1.682 -12.606 -4.803 1.00 81.06 107 LEU A N 1
ATOM 786 C CA . LEU A 1 107 ? -1.647 -11.805 -6.031 1.00 81.06 107 LEU A CA 1
ATOM 787 C C . LEU A 1 107 ? -0.478 -12.275 -6.911 1.00 81.06 107 LEU A C 1
ATOM 789 O O . LEU A 1 107 ? 0.658 -11.869 -6.663 1.00 81.06 107 LEU A O 1
ATOM 793 N N . PRO A 1 108 ? -0.695 -13.155 -7.906 1.00 79.25 108 PRO A N 1
ATOM 794 C CA . PRO A 1 108 ? 0.385 -13.639 -8.757 1.00 79.25 108 PRO A CA 1
ATOM 795 C C . PRO A 1 108 ? 0.932 -12.527 -9.663 1.00 79.25 108 PRO A C 1
ATOM 797 O O . PRO A 1 108 ? 0.211 -11.622 -10.089 1.00 79.25 108 PRO A O 1
ATOM 800 N N . ASN A 1 109 ? 2.232 -12.603 -9.969 1.00 82.81 109 ASN A N 1
ATOM 801 C CA . ASN A 1 109 ? 2.873 -11.688 -10.919 1.00 82.81 109 ASN A CA 1
ATOM 802 C C . ASN A 1 109 ? 2.437 -11.935 -12.361 1.00 82.81 109 ASN A C 1
ATOM 804 O O . ASN A 1 109 ? 2.350 -10.978 -13.130 1.00 82.81 109 ASN A O 1
ATOM 808 N N . ASP A 1 110 ? 2.148 -13.192 -12.684 1.00 80.38 110 ASP A N 1
ATOM 809 C CA . ASP A 1 110 ? 1.587 -13.609 -13.957 1.00 80.38 110 ASP A CA 1
ATOM 810 C C . ASP A 1 110 ? 0.072 -13.806 -13.788 1.00 80.38 110 ASP A C 1
ATOM 812 O O . ASP A 1 110 ? -0.350 -14.773 -13.148 1.00 80.38 110 ASP A O 1
ATOM 816 N N . PRO A 1 111 ? -0.760 -12.862 -14.261 1.00 74.88 111 PRO A N 1
ATOM 817 C CA . PRO A 1 111 ? -2.205 -12.980 -14.155 1.00 74.88 111 PRO A CA 1
ATOM 818 C C . PRO A 1 111 ? -2.801 -13.945 -15.197 1.00 74.88 111 PRO A C 1
ATOM 820 O O . PRO A 1 111 ? -4.014 -14.144 -15.186 1.00 74.88 111 PRO A O 1
ATOM 823 N N . GLY A 1 112 ? -1.981 -14.531 -16.077 1.00 79.75 112 GLY A N 1
ATOM 824 C CA . GLY A 1 112 ? -2.411 -15.400 -17.164 1.00 79.75 112 GLY A CA 1
ATOM 825 C C . GLY A 1 112 ? -2.767 -14.649 -18.456 1.00 79.75 112 GLY A C 1
ATOM 826 O O . GLY A 1 112 ? -2.793 -13.412 -18.495 1.00 79.75 112 GLY A O 1
ATOM 827 N N . PRO A 1 113 ? -3.041 -15.390 -19.546 1.00 78.12 113 PRO A N 1
ATOM 828 C CA . PRO A 1 113 ? -3.313 -14.810 -20.858 1.00 78.12 113 PRO A CA 1
ATOM 829 C C . PRO A 1 113 ? -4.540 -13.889 -20.837 1.00 78.12 113 PRO A C 1
ATOM 831 O O . PRO A 1 113 ? -5.587 -14.240 -20.302 1.00 78.12 113 PRO A O 1
ATOM 834 N N . GLY A 1 114 ? -4.424 -12.702 -21.439 1.00 80.81 114 GLY A N 1
ATOM 835 C CA . GLY A 1 114 ? -5.540 -11.757 -21.598 1.00 80.81 114 GLY A CA 1
ATOM 836 C C . GLY A 1 114 ? -5.918 -10.945 -20.351 1.00 80.81 114 GLY A C 1
ATOM 837 O O . GLY A 1 114 ? -6.699 -9.993 -20.464 1.00 80.81 114 GLY A O 1
ATOM 838 N N . MET A 1 115 ? -5.341 -11.249 -19.185 1.00 81.31 115 MET A N 1
ATOM 839 C CA . MET A 1 115 ? -5.647 -10.551 -17.939 1.00 81.31 115 MET A CA 1
ATOM 840 C C . MET A 1 115 ? -4.817 -9.273 -17.779 1.00 81.31 115 MET A C 1
ATOM 842 O O . MET A 1 115 ? -3.595 -9.287 -17.955 1.00 81.31 115 MET A O 1
ATOM 846 N N . PRO A 1 116 ? -5.448 -8.137 -17.433 1.00 85.44 116 PRO A N 1
ATOM 847 C CA . PRO A 1 116 ? -4.728 -6.886 -17.310 1.00 85.44 116 PRO A CA 1
ATOM 848 C C . PRO A 1 116 ? -3.804 -6.895 -16.090 1.00 85.44 116 PRO A C 1
ATOM 850 O O . PRO A 1 116 ? -4.099 -7.449 -15.030 1.00 85.44 116 PRO A O 1
ATOM 853 N N . SER A 1 117 ? -2.660 -6.236 -16.248 1.00 86.56 117 SER A N 1
ATOM 854 C CA . SER A 1 117 ? -1.614 -6.209 -15.231 1.00 86.56 117 SER A CA 1
ATOM 855 C C . SER A 1 117 ? -1.910 -5.225 -14.093 1.00 86.56 117 SER A C 1
ATOM 857 O O . SER A 1 117 ? -1.390 -5.413 -12.990 1.00 86.56 117 SER A O 1
ATOM 859 N N . LEU A 1 118 ? -2.760 -4.218 -14.303 1.00 91.19 118 LEU A N 1
ATOM 860 C CA . LEU A 1 118 ? -3.133 -3.238 -13.279 1.00 91.19 118 LEU A CA 1
ATOM 861 C C . LEU A 1 118 ? -4.234 -3.770 -12.356 1.00 91.19 118 LEU A C 1
ATOM 863 O O . LEU A 1 118 ? -4.881 -4.779 -12.645 1.00 91.19 118 LEU A O 1
ATOM 867 N N . LEU A 1 119 ? -4.404 -3.094 -11.225 1.00 91.44 119 LEU A N 1
ATOM 868 C CA . LEU A 1 119 ? -5.398 -3.406 -10.203 1.00 91.44 119 LEU A CA 1
ATOM 869 C C . LEU A 1 119 ? -6.260 -2.174 -9.942 1.00 91.44 119 LEU A C 1
ATOM 871 O O . LEU A 1 119 ? -5.725 -1.065 -9.970 1.00 91.44 119 LEU A O 1
ATOM 875 N N . ASP A 1 120 ? -7.552 -2.369 -9.695 1.00 91.06 120 ASP A N 1
ATOM 876 C CA . ASP A 1 120 ? -8.456 -1.319 -9.221 1.00 91.06 120 ASP A CA 1
ATOM 877 C C . ASP A 1 120 ? -8.437 -1.188 -7.681 1.00 91.06 120 ASP A C 1
ATOM 879 O O . ASP A 1 120 ? -7.636 -1.820 -6.986 1.00 91.06 120 ASP A O 1
ATOM 883 N N . ALA A 1 121 ? -9.331 -0.351 -7.142 1.00 88.62 121 ALA A N 1
ATOM 884 C CA . ALA A 1 121 ? -9.498 -0.133 -5.703 1.00 88.62 121 ALA A CA 1
ATOM 885 C C . ALA A 1 121 ? -9.974 -1.378 -4.939 1.00 88.62 121 ALA A C 1
ATOM 887 O O . ALA A 1 121 ? -9.737 -1.479 -3.739 1.00 88.62 121 ALA A O 1
ATOM 888 N N . ASN A 1 122 ? -10.586 -2.333 -5.639 1.00 87.69 122 ASN A N 1
ATOM 889 C CA . ASN A 1 122 ? -11.077 -3.595 -5.096 1.00 87.69 122 ASN A CA 1
ATOM 890 C C . ASN A 1 122 ? -10.093 -4.748 -5.353 1.00 87.69 122 ASN A C 1
ATOM 892 O O . ASN A 1 122 ? -10.454 -5.918 -5.211 1.00 87.69 122 ASN A O 1
ATOM 896 N N . LEU A 1 123 ? -8.854 -4.430 -5.756 1.00 88.88 123 LEU A N 1
ATOM 897 C CA . LEU A 1 123 ? -7.798 -5.386 -6.097 1.00 88.88 123 LEU A CA 1
ATOM 898 C C . LEU A 1 123 ? -8.164 -6.330 -7.251 1.00 88.88 123 LEU A C 1
ATOM 900 O O . LEU A 1 123 ? -7.576 -7.405 -7.392 1.00 88.88 123 LEU A O 1
ATOM 904 N N . GLN A 1 124 ? -9.098 -5.924 -8.106 1.00 89.00 124 GLN A N 1
ATOM 905 C CA . GLN A 1 124 ? -9.475 -6.658 -9.302 1.00 89.00 124 GLN A CA 1
ATOM 906 C C . GLN A 1 124 ? -8.624 -6.226 -10.500 1.00 89.00 124 GLN A C 1
ATOM 908 O O . GLN A 1 124 ? -8.169 -5.081 -10.569 1.00 89.00 124 GLN A O 1
ATOM 913 N N . PRO A 1 125 ? -8.360 -7.132 -11.459 1.00 89.75 125 PRO A N 1
ATOM 914 C CA . PRO A 1 125 ? -7.671 -6.790 -12.695 1.00 89.75 125 PRO A CA 1
ATOM 915 C C . PRO A 1 125 ? -8.363 -5.624 -13.416 1.00 89.75 125 PRO A C 1
ATOM 917 O O . PRO A 1 125 ? -9.522 -5.719 -13.805 1.00 89.75 125 PRO A O 1
ATOM 920 N N . PHE A 1 126 ? -7.626 -4.537 -13.640 1.00 89.56 126 PHE A N 1
ATOM 921 C CA . PHE A 1 126 ? -8.164 -3.308 -14.214 1.00 89.56 126 PHE A CA 1
ATOM 922 C C . PHE A 1 126 ? -7.565 -3.012 -15.582 1.00 89.56 126 PHE A C 1
ATOM 924 O O . PHE A 1 126 ? -6.343 -2.949 -15.739 1.00 89.56 126 PHE A O 1
ATOM 931 N N . ARG A 1 127 ? -8.426 -2.779 -16.576 1.00 89.75 127 ARG A N 1
ATOM 932 C CA . ARG A 1 127 ? -8.013 -2.298 -17.895 1.00 89.75 127 ARG A CA 1
ATOM 933 C C . ARG A 1 127 ? -8.298 -0.794 -17.994 1.00 89.75 127 ARG A C 1
ATOM 935 O O . ARG A 1 127 ? -9.460 -0.406 -17.890 1.00 89.75 127 ARG A O 1
ATOM 942 N N . PRO A 1 128 ? -7.278 0.053 -18.211 1.00 87.25 128 PRO A N 1
ATOM 943 C CA . PRO A 1 128 ? -7.492 1.484 -18.368 1.00 87.25 128 PRO A CA 1
ATOM 944 C C . PRO A 1 128 ? -8.303 1.765 -19.639 1.00 87.25 128 PRO A C 1
ATOM 946 O O . PRO A 1 128 ? -8.084 1.139 -20.674 1.00 87.25 128 PRO A O 1
ATOM 949 N N . ALA A 1 129 ? -9.231 2.724 -19.555 1.00 85.38 129 ALA A N 1
ATOM 950 C CA . ALA A 1 129 ? -10.128 3.076 -20.660 1.00 85.38 129 ALA A CA 1
ATOM 951 C C . ALA A 1 129 ? -9.379 3.620 -21.886 1.00 85.38 129 ALA A C 1
ATOM 953 O O . ALA A 1 129 ? -9.780 3.386 -23.023 1.00 85.38 129 ALA A O 1
ATOM 954 N N . LYS A 1 130 ? -8.275 4.338 -21.654 1.00 85.31 130 LYS A N 1
ATOM 955 C CA . LYS A 1 130 ? -7.384 4.790 -22.721 1.00 85.31 130 LYS A CA 1
ATOM 956 C C . LYS A 1 130 ? -6.345 3.696 -22.988 1.00 85.31 130 LYS A C 1
ATOM 958 O O . LYS A 1 130 ? -5.586 3.376 -22.067 1.00 85.31 130 LYS A O 1
ATOM 963 N N . PRO A 1 131 ? -6.289 3.127 -24.204 1.00 82.62 131 PRO A N 1
ATOM 964 C CA . PRO A 1 131 ? -5.256 2.164 -24.555 1.00 82.62 131 PRO A CA 1
ATOM 965 C C . PRO A 1 131 ? -3.883 2.844 -24.513 1.00 82.62 131 PRO A C 1
ATOM 967 O O . PRO A 1 131 ? -3.713 3.953 -25.017 1.00 82.62 131 PRO A O 1
ATOM 970 N N . GLY A 1 132 ? -2.907 2.193 -23.883 1.00 85.56 132 GLY A N 1
ATOM 971 C CA . GLY A 1 132 ? -1.558 2.731 -23.745 1.00 85.56 132 GLY A CA 1
ATOM 972 C C . GLY A 1 132 ? -0.726 2.003 -22.696 1.00 85.56 132 GLY A C 1
ATOM 973 O O . GLY A 1 132 ? -1.213 1.129 -21.975 1.00 85.56 132 GLY A O 1
ATOM 974 N N . VAL A 1 133 ? 0.549 2.378 -22.613 1.00 86.31 133 VAL A N 1
ATOM 975 C CA . VAL A 1 133 ? 1.473 1.876 -21.592 1.00 86.31 133 VAL A CA 1
ATOM 976 C C . VAL A 1 133 ? 1.309 2.719 -20.332 1.00 86.31 133 VAL A C 1
ATOM 978 O O . VAL A 1 133 ? 1.535 3.925 -20.347 1.00 86.31 133 VAL A O 1
ATOM 981 N N . VAL A 1 134 ? 0.924 2.078 -19.230 1.00 88.88 134 VAL A N 1
ATOM 982 C CA . VAL A 1 134 ? 0.745 2.735 -17.931 1.00 88.88 134 VAL A CA 1
ATOM 983 C C . VAL A 1 134 ? 1.790 2.210 -16.955 1.00 88.88 134 VAL A C 1
ATOM 985 O O . VAL A 1 134 ? 1.885 1.005 -16.712 1.00 88.88 134 VAL A O 1
ATOM 988 N N . ALA A 1 135 ? 2.561 3.116 -16.355 1.00 90.06 135 ALA A N 1
ATOM 989 C CA . ALA A 1 135 ? 3.525 2.753 -15.325 1.00 90.06 135 ALA A CA 1
ATOM 990 C C . ALA A 1 135 ? 2.793 2.326 -14.041 1.00 90.06 135 ALA A C 1
ATOM 992 O O . ALA A 1 135 ? 2.165 3.139 -13.360 1.00 90.06 135 ALA A O 1
ATOM 993 N N . ARG A 1 136 ? 2.900 1.040 -13.685 1.00 90.94 136 ARG A N 1
ATOM 994 C CA . ARG A 1 136 ? 2.145 0.427 -12.579 1.00 90.94 136 ARG A CA 1
ATOM 995 C C . ARG A 1 136 ? 2.304 1.164 -11.250 1.00 90.94 136 ARG A C 1
ATOM 997 O O . ARG A 1 136 ? 1.307 1.432 -10.599 1.00 90.94 136 ARG A O 1
ATOM 1004 N N . GLY A 1 137 ? 3.530 1.536 -10.874 1.00 90.62 137 GLY A N 1
ATOM 1005 C CA . GLY A 1 137 ? 3.783 2.275 -9.632 1.00 90.62 137 GLY A CA 1
ATOM 1006 C C . GLY A 1 137 ? 3.030 3.603 -9.572 1.00 90.62 137 GLY A C 1
ATOM 1007 O O . GLY A 1 137 ? 2.370 3.887 -8.577 1.00 90.62 137 GLY A O 1
ATOM 1008 N N . THR A 1 138 ? 3.054 4.375 -10.664 1.00 90.75 138 THR A N 1
ATOM 1009 C CA . THR A 1 138 ? 2.331 5.656 -10.749 1.00 90.75 138 THR A CA 1
ATOM 1010 C C . THR A 1 138 ? 0.820 5.464 -10.672 1.00 90.75 138 THR A C 1
ATOM 1012 O O . THR A 1 138 ? 0.151 6.189 -9.942 1.00 90.75 138 THR A O 1
ATOM 1015 N N . HIS A 1 139 ? 0.291 4.436 -11.342 1.00 92.38 139 HIS A N 1
ATOM 1016 C CA . HIS A 1 139 ? -1.123 4.080 -11.273 1.00 92.38 139 HIS A CA 1
ATOM 1017 C C . HIS A 1 139 ? -1.535 3.691 -9.852 1.00 92.38 139 HIS A C 1
ATOM 1019 O O . HIS A 1 139 ? -2.526 4.190 -9.338 1.00 92.38 139 HIS A O 1
ATOM 1025 N N . THR A 1 140 ? -0.758 2.828 -9.198 1.00 92.69 140 THR A N 1
ATOM 1026 C CA . THR A 1 140 ? -1.014 2.364 -7.832 1.00 92.69 140 THR A CA 1
ATOM 1027 C C . THR A 1 140 ? -1.013 3.511 -6.820 1.00 92.69 140 THR A C 1
ATOM 1029 O O . THR A 1 140 ? -1.918 3.587 -5.992 1.00 92.69 140 THR A O 1
ATOM 1032 N N . VAL A 1 141 ? -0.044 4.427 -6.903 1.00 92.31 141 VAL A N 1
ATOM 1033 C CA . VAL A 1 141 ? 0.007 5.610 -6.028 1.00 92.31 141 VAL A CA 1
ATOM 1034 C C . VAL A 1 141 ? -1.152 6.562 -6.320 1.00 92.31 141 VAL A C 1
ATOM 1036 O O . VAL A 1 141 ? -1.809 7.022 -5.390 1.00 92.31 141 VAL A O 1
ATOM 1039 N N . GLY A 1 142 ? -1.442 6.825 -7.598 1.00 92.44 142 GLY A N 1
ATOM 1040 C CA . GLY A 1 142 ? -2.566 7.671 -8.000 1.00 92.44 142 GLY A CA 1
ATOM 1041 C C . GLY A 1 142 ? -3.902 7.130 -7.494 1.00 92.44 142 GLY A C 1
ATOM 1042 O O . GLY A 1 142 ? -4.678 7.868 -6.896 1.00 92.44 142 GLY A O 1
ATOM 1043 N N . LEU A 1 143 ? -4.118 5.824 -7.646 1.00 92.56 143 LEU A N 1
ATOM 1044 C CA . LEU A 1 143 ? -5.310 5.136 -7.171 1.00 92.56 143 LEU A CA 1
ATOM 1045 C C . LEU A 1 143 ? -5.452 5.232 -5.647 1.00 92.56 143 LEU A C 1
ATOM 1047 O O . LEU A 1 143 ? -6.520 5.594 -5.160 1.00 92.56 143 LEU A O 1
ATOM 1051 N N . TYR A 1 144 ? -4.375 5.006 -4.890 1.00 91.62 144 TYR A N 1
ATOM 1052 C CA . TYR A 1 144 ? -4.398 5.202 -3.439 1.00 91.62 144 TYR A CA 1
ATOM 1053 C C . TYR A 1 144 ? -4.717 6.645 -3.044 1.00 91.62 144 TYR A C 1
ATOM 1055 O O . TYR A 1 144 ? -5.527 6.851 -2.146 1.00 91.62 144 TYR A O 1
ATOM 1063 N N . ASN A 1 145 ? -4.146 7.644 -3.720 1.00 91.69 145 ASN A N 1
ATOM 1064 C CA . ASN A 1 145 ? -4.448 9.048 -3.434 1.00 91.69 145 ASN A CA 1
ATOM 1065 C C . ASN A 1 145 ? -5.931 9.363 -3.670 1.00 91.69 145 ASN A C 1
ATOM 1067 O O . ASN A 1 145 ? -6.542 10.065 -2.866 1.00 91.69 145 ASN A O 1
ATOM 1071 N N . THR A 1 146 ? -6.534 8.803 -4.724 1.00 92.06 146 THR A N 1
ATOM 1072 C CA . THR A 1 146 ? -7.980 8.905 -4.960 1.00 92.06 146 THR A CA 1
ATOM 1073 C C . THR A 1 146 ? -8.781 8.261 -3.828 1.00 92.06 146 THR A C 1
ATOM 1075 O O . THR A 1 146 ? -9.744 8.851 -3.344 1.00 92.06 146 THR A O 1
ATOM 1078 N N . MET A 1 147 ? -8.380 7.079 -3.356 1.00 90.88 147 MET A N 1
ATOM 1079 C CA . MET A 1 147 ? -9.055 6.407 -2.239 1.00 90.88 147 MET A CA 1
ATOM 1080 C C . MET A 1 147 ? -8.912 7.183 -0.925 1.00 90.88 147 MET A C 1
ATOM 1082 O O . MET A 1 147 ? -9.887 7.348 -0.198 1.00 90.88 147 MET A O 1
ATOM 1086 N N . LEU A 1 148 ? -7.718 7.707 -0.646 1.00 90.12 148 LEU A N 1
ATOM 1087 C CA . LEU A 1 148 ? -7.422 8.503 0.542 1.00 90.12 148 LEU A CA 1
ATOM 1088 C C . LEU A 1 148 ? -8.223 9.814 0.556 1.00 90.12 148 LEU A C 1
ATOM 1090 O O . LEU A 1 148 ? -8.728 10.217 1.604 1.00 90.12 148 LEU A O 1
ATOM 1094 N N . ALA A 1 149 ? -8.377 10.464 -0.601 1.00 90.00 149 ALA A N 1
ATOM 1095 C CA . ALA A 1 149 ? -9.204 11.661 -0.752 1.00 90.00 149 ALA A CA 1
ATOM 1096 C C . ALA A 1 149 ? -10.691 11.385 -0.470 1.00 90.00 149 ALA A C 1
ATOM 1098 O O . ALA A 1 149 ? -11.367 12.227 0.116 1.00 90.00 149 ALA A O 1
ATOM 1099 N N . ASN A 1 150 ? -11.171 10.191 -0.823 1.00 89.94 150 ASN A N 1
ATOM 1100 C CA . ASN A 1 150 ? -12.551 9.757 -0.602 1.00 89.94 150 ASN A CA 1
ATOM 1101 C C . ASN A 1 150 ? -12.785 9.113 0.778 1.00 89.94 150 ASN A C 1
ATOM 1103 O O . ASN A 1 150 ? -13.894 8.662 1.065 1.00 89.94 150 ASN A O 1
ATOM 1107 N N . LEU A 1 151 ? -11.764 9.053 1.641 1.00 88.69 151 LEU A N 1
ATOM 1108 C CA . LEU A 1 151 ? -11.871 8.418 2.950 1.00 88.69 151 LEU A CA 1
ATOM 1109 C C . LEU A 1 151 ? -12.810 9.219 3.878 1.00 88.69 151 LEU A C 1
ATOM 1111 O O . LEU A 1 151 ? -12.567 10.406 4.138 1.00 88.69 151 LEU A O 1
ATOM 1115 N N . PRO A 1 152 ? -13.850 8.591 4.457 1.00 86.00 152 PRO A N 1
ATOM 1116 C CA . PRO A 1 152 ? -14.738 9.271 5.388 1.00 86.00 152 PRO A CA 1
ATOM 1117 C C . PRO A 1 152 ? -13.993 9.684 6.668 1.00 86.00 152 PRO A C 1
ATOM 1119 O O . PRO A 1 152 ? -13.189 8.940 7.230 1.00 86.00 152 PRO A O 1
ATOM 1122 N N . GLY A 1 153 ? -14.271 10.897 7.152 1.00 85.44 153 GLY A N 1
ATOM 1123 C CA . GLY A 1 153 ? -13.556 11.511 8.281 1.00 85.44 153 GLY A CA 1
ATOM 1124 C C . GLY A 1 153 ? -12.440 12.485 7.879 1.00 85.44 153 GLY A C 1
ATOM 1125 O O . GLY A 1 153 ? -11.815 13.086 8.759 1.00 85.44 153 GLY A O 1
ATOM 1126 N N . GLY A 1 154 ? -12.221 12.684 6.574 1.00 88.88 154 GLY A N 1
ATOM 1127 C CA . GLY A 1 154 ? -11.422 13.781 6.027 1.00 88.88 154 GLY A CA 1
ATOM 1128 C C . GLY A 1 154 ? -9.955 13.780 6.486 1.00 88.88 154 GLY A C 1
ATOM 1129 O O . GLY A 1 154 ? -9.413 12.727 6.836 1.00 88.88 154 GLY A O 1
ATOM 1130 N N . PRO A 1 155 ? -9.292 14.952 6.551 1.00 90.50 155 PRO A N 1
ATOM 1131 C CA . PRO A 1 155 ? -7.852 15.046 6.822 1.00 90.50 155 PRO A CA 1
ATOM 1132 C C . PRO A 1 155 ? -7.403 14.411 8.145 1.00 90.50 155 PRO A C 1
ATOM 1134 O O . PRO A 1 155 ? -6.274 13.943 8.270 1.00 90.50 155 PRO A O 1
ATOM 1137 N N . LYS A 1 156 ? -8.283 14.371 9.154 1.00 90.19 156 LYS A N 1
ATOM 1138 C CA . LYS A 1 156 ? -7.985 13.722 10.438 1.00 90.19 156 LYS A CA 1
ATOM 1139 C C . LYS A 1 156 ? -7.894 12.202 10.293 1.00 90.19 156 LYS A C 1
ATOM 1141 O O . LYS A 1 156 ? -7.013 11.597 10.897 1.00 90.19 156 LYS A O 1
ATOM 1146 N N . ALA A 1 157 ? -8.791 11.599 9.512 1.00 89.69 157 ALA A N 1
ATOM 1147 C CA . ALA A 1 157 ? -8.747 10.170 9.217 1.00 89.69 157 ALA A CA 1
ATOM 1148 C C . ALA A 1 157 ? -7.530 9.830 8.350 1.00 89.69 157 ALA A C 1
ATOM 1150 O O . ALA A 1 157 ? -6.818 8.882 8.664 1.00 89.69 157 ALA A O 1
ATOM 1151 N N . GLN A 1 158 ? -7.230 10.659 7.345 1.00 91.19 158 GLN A N 1
ATOM 1152 C CA . GLN A 1 158 ? -6.043 10.501 6.497 1.00 91.19 158 GLN A CA 1
ATOM 1153 C C . GLN A 1 158 ? -4.754 10.469 7.328 1.00 91.19 158 GLN A C 1
ATOM 1155 O O . GLN A 1 158 ? -3.997 9.506 7.246 1.00 91.19 158 GLN A O 1
ATOM 1160 N N . LYS A 1 159 ? -4.562 11.449 8.224 1.00 90.69 159 LYS A N 1
ATOM 1161 C CA . LYS A 1 159 ? -3.414 11.470 9.145 1.00 90.69 159 LYS A CA 1
ATOM 1162 C C . LYS A 1 159 ? -3.348 10.228 10.029 1.00 90.69 159 LYS A C 1
ATOM 1164 O O . LYS A 1 159 ? -2.270 9.701 10.254 1.00 90.69 159 LYS A O 1
ATOM 1169 N N . ALA A 1 160 ? -4.487 9.746 10.521 1.00 90.25 160 ALA A N 1
ATOM 1170 C CA . ALA A 1 160 ? -4.519 8.561 11.371 1.00 90.25 160 ALA A CA 1
ATOM 1171 C C . ALA A 1 160 ? -4.130 7.276 10.614 1.00 90.25 160 ALA A C 1
ATOM 1173 O O . ALA A 1 160 ? -3.512 6.393 11.203 1.00 90.25 160 ALA A O 1
ATOM 1174 N N . VAL A 1 161 ? -4.456 7.173 9.320 1.00 90.50 161 VAL A N 1
ATOM 1175 C CA . VAL A 1 161 ? -3.972 6.085 8.452 1.00 90.50 161 VAL A CA 1
ATOM 1176 C C . VAL A 1 161 ? -2.469 6.206 8.219 1.00 90.50 161 VAL A C 1
ATOM 1178 O O . VAL A 1 161 ? -1.754 5.216 8.330 1.00 90.50 161 VAL A O 1
ATOM 1181 N N . GLU A 1 162 ? -1.973 7.409 7.929 1.00 89.88 162 GLU A N 1
ATOM 1182 C CA . GLU A 1 162 ? -0.540 7.648 7.726 1.00 89.88 162 GLU A CA 1
ATOM 1183 C C . GLU A 1 162 ? 0.281 7.325 8.976 1.00 89.88 162 GLU A C 1
ATOM 1185 O O . GLU A 1 162 ? 1.316 6.673 8.873 1.00 89.88 162 GLU A O 1
ATOM 1190 N N . THR A 1 163 ? -0.198 7.716 10.160 1.00 90.12 163 THR A N 1
ATOM 1191 C CA . THR A 1 163 ? 0.430 7.349 11.433 1.00 90.12 163 THR A CA 1
ATOM 1192 C C . THR A 1 163 ? 0.464 5.833 11.618 1.00 90.12 163 THR A C 1
ATOM 1194 O O . THR A 1 163 ? 1.526 5.296 11.911 1.00 90.12 163 THR A O 1
ATOM 1197 N N . ALA A 1 164 ? -0.645 5.130 11.363 1.00 89.31 164 ALA A N 1
ATOM 1198 C CA . ALA A 1 164 ? -0.684 3.670 11.468 1.00 89.31 164 ALA A CA 1
ATOM 1199 C C . ALA A 1 164 ? 0.275 2.980 10.477 1.00 89.31 164 ALA A C 1
ATOM 1201 O O . ALA A 1 164 ? 0.924 1.995 10.820 1.00 89.31 164 ALA A O 1
ATOM 1202 N N . LEU A 1 165 ? 0.417 3.515 9.257 1.00 88.44 165 LEU A N 1
ATOM 1203 C CA . LEU A 1 165 ? 1.402 3.025 8.287 1.00 88.44 165 LEU A CA 1
ATOM 1204 C C . LEU A 1 165 ? 2.837 3.193 8.794 1.00 88.44 165 LEU A C 1
ATOM 1206 O O . LEU A 1 165 ? 3.641 2.282 8.619 1.00 88.44 165 LEU A O 1
ATOM 1210 N N . ILE A 1 166 ? 3.155 4.332 9.413 1.00 88.19 166 ILE A N 1
ATOM 1211 C CA . ILE A 1 166 ? 4.483 4.595 9.984 1.00 88.19 166 ILE A CA 1
ATOM 1212 C C . ILE A 1 166 ? 4.766 3.643 11.155 1.00 88.19 166 ILE A C 1
ATOM 1214 O O . ILE A 1 166 ? 5.856 3.079 11.229 1.00 88.19 166 ILE A O 1
ATOM 1218 N N . GLU A 1 167 ? 3.788 3.420 12.036 1.00 88.81 167 GLU A N 1
ATOM 1219 C CA . GLU A 1 167 ? 3.908 2.507 13.185 1.00 88.81 167 GLU A CA 1
ATOM 1220 C C . GLU A 1 167 ? 4.171 1.055 12.763 1.00 88.81 167 GLU A C 1
ATOM 1222 O O . GLU A 1 167 ? 4.967 0.364 13.393 1.00 88.81 167 GLU A O 1
ATOM 1227 N N . LEU A 1 168 ? 3.578 0.605 11.653 1.00 85.69 168 LEU A N 1
ATOM 1228 C CA . LEU A 1 168 ? 3.815 -0.724 11.074 1.00 85.69 168 LEU A CA 1
ATOM 1229 C C . LEU A 1 168 ? 5.200 -0.872 10.408 1.00 85.69 168 LEU A C 1
ATOM 1231 O O . LEU A 1 168 ? 5.465 -1.877 9.749 1.00 85.69 168 LEU A O 1
ATOM 1235 N N . GLY A 1 169 ? 6.078 0.131 10.519 1.00 79.81 169 GLY A N 1
ATOM 1236 C CA . GLY A 1 169 ? 7.350 0.180 9.791 1.00 79.81 169 GLY A CA 1
ATOM 1237 C C . GLY A 1 169 ? 7.161 0.370 8.283 1.00 79.81 169 GLY A C 1
ATOM 1238 O O . GLY A 1 169 ? 8.077 0.131 7.491 1.00 79.81 169 GLY A O 1
ATOM 1239 N N . GLY A 1 170 ? 5.959 0.777 7.870 1.00 70.88 170 GLY A N 1
ATOM 1240 C CA . GLY A 1 170 ? 5.617 1.066 6.493 1.00 70.88 170 GLY A CA 1
ATOM 1241 C C . GLY A 1 170 ? 6.299 2.339 6.002 1.00 70.88 170 GLY A C 1
ATOM 1242 O O . GLY A 1 170 ? 6.533 3.299 6.733 1.00 70.88 170 GLY A O 1
ATOM 1243 N N . ILE A 1 171 ? 6.611 2.351 4.709 1.00 67.62 171 ILE A N 1
ATOM 1244 C CA . ILE A 1 171 ? 7.129 3.538 4.026 1.00 67.62 171 ILE A CA 1
ATOM 1245 C C . ILE A 1 171 ? 5.979 4.565 3.938 1.00 67.62 171 ILE A C 1
ATOM 1247 O O . ILE A 1 171 ? 4.855 4.143 3.630 1.00 67.62 171 ILE A O 1
ATOM 1251 N N . PRO A 1 172 ? 6.220 5.872 4.192 1.00 67.06 172 PRO A N 1
ATOM 1252 C CA . PRO A 1 172 ? 5.188 6.908 4.152 1.00 67.06 172 PRO A CA 1
ATOM 1253 C C . PRO A 1 172 ? 4.286 6.831 2.920 1.00 67.06 172 PRO A C 1
ATOM 1255 O O . PRO A 1 172 ? 4.729 6.427 1.849 1.00 67.06 172 PRO A O 1
ATOM 1258 N N . ALA A 1 173 ? 3.038 7.283 3.055 1.00 62.62 173 ALA A N 1
ATOM 1259 C CA . ALA A 1 173 ? 2.009 7.247 2.012 1.00 62.62 173 ALA A CA 1
ATOM 1260 C C . ALA A 1 173 ? 2.473 7.755 0.628 1.00 62.62 173 ALA A C 1
ATOM 1262 O O . ALA A 1 173 ? 2.078 7.186 -0.389 1.00 62.62 173 ALA A O 1
ATOM 1263 N N . LEU A 1 174 ? 3.351 8.766 0.587 1.00 64.19 174 LEU A N 1
ATOM 1264 C CA . LEU A 1 174 ? 3.912 9.318 -0.655 1.00 64.19 174 LEU A CA 1
ATOM 1265 C C . LEU A 1 174 ? 5.000 8.456 -1.309 1.00 64.19 174 LEU A C 1
ATOM 1267 O O . LEU A 1 174 ? 5.279 8.612 -2.496 1.00 64.19 174 LEU A O 1
ATOM 1271 N N . SER A 1 175 ? 5.624 7.547 -0.567 1.00 76.62 175 SER A N 1
ATOM 1272 C CA . SER A 1 175 ? 6.541 6.572 -1.138 1.00 76.62 175 SER A CA 1
ATOM 1273 C C . SER A 1 175 ? 5.744 5.357 -1.588 1.00 76.62 175 SER A C 1
ATOM 1275 O O . SER A 1 175 ? 5.317 4.514 -0.795 1.00 76.62 175 SER A O 1
ATOM 1277 N N . GLY A 1 176 ? 5.520 5.292 -2.897 1.00 84.62 176 GLY A N 1
ATOM 1278 C CA . GLY A 1 176 ? 4.907 4.144 -3.548 1.00 84.62 176 GLY A CA 1
ATOM 1279 C C . GLY A 1 176 ? 5.654 2.824 -3.296 1.00 84.62 176 GLY A C 1
ATOM 1280 O O . GLY A 1 176 ? 6.684 2.773 -2.617 1.00 84.62 176 GLY A O 1
ATOM 1281 N N . PRO A 1 177 ? 5.147 1.714 -3.847 1.00 88.44 177 PRO A N 1
ATOM 1282 C CA . PRO A 1 177 ? 5.782 0.411 -3.693 1.00 88.44 177 PRO A CA 1
ATOM 1283 C C . PRO A 1 177 ? 7.212 0.417 -4.259 1.00 88.44 177 PRO A C 1
ATOM 1285 O O . PRO A 1 177 ? 7.424 0.801 -5.408 1.00 88.44 177 PRO A O 1
ATOM 1288 N N . LYS A 1 178 ? 8.190 -0.067 -3.472 1.00 85.31 178 LYS A N 1
ATOM 1289 C CA . LYS A 1 178 ? 9.616 -0.165 -3.869 1.00 85.31 178 LYS A CA 1
ATOM 1290 C C . LYS A 1 178 ? 9.823 -0.951 -5.168 1.00 85.31 178 LYS A C 1
ATOM 1292 O O . LYS A 1 178 ? 10.721 -0.646 -5.945 1.00 85.31 178 LYS A O 1
ATOM 1297 N N . HIS A 1 179 ? 8.981 -1.957 -5.401 1.00 88.38 179 HIS A N 1
ATOM 1298 C CA . HIS A 1 179 ? 8.970 -2.748 -6.624 1.00 88.38 179 HIS A CA 1
ATOM 1299 C C . HIS A 1 179 ? 7.587 -2.682 -7.267 1.00 88.38 179 HIS A C 1
ATOM 1301 O O . HIS A 1 179 ? 6.571 -2.902 -6.615 1.00 88.38 179 HIS A O 1
ATOM 1307 N N . CYS A 1 180 ? 7.545 -2.409 -8.568 1.00 90.38 180 CYS A N 1
ATOM 1308 C CA . CYS A 1 180 ? 6.301 -2.218 -9.316 1.00 90.38 180 CYS A CA 1
ATOM 1309 C C . CYS A 1 180 ? 5.807 -3.511 -9.994 1.00 90.38 180 CYS A C 1
ATOM 1311 O O . CYS A 1 180 ? 5.264 -3.468 -11.102 1.00 90.38 180 CYS A O 1
ATOM 1313 N N . SER A 1 181 ? 6.015 -4.668 -9.358 1.00 92.06 181 SER A N 1
ATOM 1314 C CA . SER A 1 181 ? 5.445 -5.945 -9.809 1.00 92.06 181 SER A CA 1
ATOM 1315 C C . SER A 1 181 ? 3.974 -6.050 -9.401 1.00 92.06 181 SER A C 1
ATOM 1317 O O . SER A 1 181 ? 3.543 -5.376 -8.466 1.00 92.06 181 SER A O 1
ATOM 1319 N N . ARG A 1 182 ? 3.185 -6.892 -10.084 1.00 90.69 182 ARG A N 1
ATOM 1320 C CA . ARG A 1 182 ? 1.742 -7.020 -9.801 1.00 90.69 182 ARG A CA 1
ATOM 1321 C C . ARG A 1 182 ? 1.489 -7.395 -8.348 1.00 90.69 182 ARG A C 1
ATOM 1323 O O . ARG A 1 182 ? 0.701 -6.726 -7.683 1.00 90.69 182 ARG A O 1
ATOM 1330 N N . ALA A 1 183 ? 2.203 -8.414 -7.875 1.00 90.06 183 ALA A N 1
ATOM 1331 C CA . ALA A 1 183 ? 2.090 -8.927 -6.521 1.00 90.06 183 ALA A CA 1
ATOM 1332 C C . ALA A 1 183 ? 2.367 -7.833 -5.488 1.00 90.06 183 ALA A C 1
ATOM 1334 O O . ALA A 1 183 ? 1.562 -7.612 -4.589 1.00 90.06 183 ALA A O 1
ATOM 1335 N N . VAL A 1 184 ? 3.473 -7.098 -5.660 1.00 91.50 184 VAL A N 1
ATOM 1336 C CA . VAL A 1 184 ? 3.893 -6.068 -4.704 1.00 91.50 184 VAL A CA 1
ATOM 1337 C C . VAL A 1 184 ? 2.934 -4.887 -4.722 1.00 91.50 184 VAL A C 1
ATOM 1339 O O . VAL A 1 184 ? 2.524 -4.431 -3.662 1.00 91.50 184 VAL A O 1
ATOM 1342 N N . THR A 1 185 ? 2.519 -4.412 -5.899 1.00 91.56 185 THR A N 1
ATOM 1343 C CA . THR A 1 185 ? 1.544 -3.314 -5.982 1.00 91.56 185 THR A CA 1
ATOM 1344 C C . THR A 1 185 ? 0.181 -3.691 -5.411 1.00 91.56 185 THR A C 1
ATOM 1346 O O . THR A 1 185 ? -0.469 -2.853 -4.796 1.00 91.56 185 THR A O 1
ATOM 1349 N N . GLY A 1 186 ? -0.232 -4.950 -5.572 1.00 91.81 186 GLY A N 1
ATOM 1350 C CA . GLY A 1 186 ? -1.475 -5.457 -5.006 1.00 91.81 186 GLY A CA 1
ATOM 1351 C C . GLY A 1 186 ? -1.421 -5.590 -3.496 1.00 91.81 186 GLY A C 1
ATOM 1352 O O . GLY A 1 186 ? -2.300 -5.072 -2.822 1.00 91.81 186 GLY A O 1
ATOM 1353 N N . ALA A 1 187 ? -0.360 -6.193 -2.958 1.00 90.25 187 ALA A N 1
ATOM 1354 C CA . ALA A 1 187 ? -0.151 -6.282 -1.514 1.00 90.25 187 ALA A CA 1
ATOM 1355 C C . ALA A 1 187 ? -0.037 -4.888 -0.871 1.00 90.25 187 ALA A C 1
ATOM 1357 O O . ALA A 1 187 ? -0.590 -4.634 0.195 1.00 90.25 187 ALA A O 1
ATOM 1358 N N . TRP A 1 188 ? 0.635 -3.956 -1.553 1.00 91.62 188 TRP A N 1
ATOM 1359 C CA . TRP A 1 188 ? 0.761 -2.570 -1.109 1.00 91.62 188 TRP A CA 1
ATOM 1360 C C . TRP A 1 188 ? -0.596 -1.855 -1.025 1.00 91.62 188 TRP A C 1
ATOM 1362 O O . TRP A 1 188 ? -0.808 -1.099 -0.073 1.00 91.62 188 TRP A O 1
ATOM 1372 N N . LEU A 1 189 ? -1.501 -2.091 -1.987 1.00 91.88 189 LEU A N 1
ATOM 1373 C CA . LEU A 1 189 ? -2.874 -1.570 -1.965 1.00 91.88 189 LEU A CA 1
ATOM 1374 C C . LEU A 1 189 ? -3.726 -2.267 -0.902 1.00 91.88 189 LEU A C 1
ATOM 1376 O O . LEU A 1 189 ? -4.397 -1.573 -0.146 1.00 91.88 189 LEU A O 1
ATOM 1380 N N . ALA A 1 190 ? -3.636 -3.597 -0.802 1.00 91.12 190 ALA A N 1
ATOM 1381 C CA . ALA A 1 190 ? -4.388 -4.412 0.150 1.00 91.12 190 ALA A CA 1
ATOM 1382 C C . ALA A 1 190 ? -4.185 -3.940 1.596 1.00 91.12 190 ALA A C 1
ATOM 1384 O O . ALA A 1 190 ? -5.149 -3.616 2.287 1.00 91.12 190 ALA A O 1
ATOM 1385 N N . LEU A 1 191 ? -2.926 -3.753 2.003 1.00 90.62 191 LEU A N 1
ATOM 1386 C CA . LEU A 1 191 ? -2.588 -3.231 3.329 1.00 90.62 191 LEU A CA 1
ATOM 1387 C C . LEU A 1 191 ? -3.245 -1.867 3.606 1.00 90.62 191 LEU A C 1
ATOM 1389 O O . LEU A 1 191 ? -3.713 -1.587 4.706 1.00 90.62 191 LEU A O 1
ATOM 1393 N N . ARG A 1 192 ? -3.281 -0.985 2.604 1.00 90.88 192 ARG A N 1
ATOM 1394 C CA . ARG A 1 192 ? -3.847 0.365 2.750 1.00 90.88 192 ARG A CA 1
ATOM 1395 C C . ARG A 1 192 ? -5.367 0.339 2.829 1.00 90.88 192 ARG A C 1
ATOM 1397 O O . ARG A 1 192 ? -5.936 1.061 3.642 1.00 90.88 192 ARG A O 1
ATOM 1404 N N . THR A 1 193 ? -6.018 -0.515 2.043 1.00 90.12 193 THR A N 1
ATOM 1405 C CA . THR A 1 193 ? -7.461 -0.755 2.157 1.00 90.12 193 THR A CA 1
ATOM 1406 C C . THR A 1 193 ? -7.841 -1.348 3.506 1.00 90.12 193 THR A C 1
ATOM 1408 O O . THR A 1 193 ? -8.808 -0.887 4.103 1.00 90.12 193 THR A O 1
ATOM 1411 N N . GLU A 1 194 ? -7.062 -2.289 4.042 1.00 89.44 194 GLU A N 1
ATOM 1412 C CA . GLU A 1 194 ? -7.290 -2.832 5.385 1.00 89.44 194 GLU A CA 1
ATOM 1413 C C . GLU A 1 194 ? -7.216 -1.724 6.442 1.00 89.44 194 GLU A C 1
ATOM 1415 O O . GLU A 1 194 ? -8.110 -1.596 7.278 1.00 89.44 194 GLU A O 1
ATOM 1420 N N . LEU A 1 195 ? -6.229 -0.830 6.358 1.00 90.81 195 LEU A N 1
ATOM 1421 C CA . LEU A 1 195 ? -6.139 0.313 7.270 1.00 90.81 195 LEU A CA 1
ATOM 1422 C C . LEU A 1 195 ? -7.317 1.287 7.145 1.00 90.81 195 LEU A C 1
ATOM 1424 O O . LEU A 1 195 ? -7.750 1.850 8.154 1.00 90.81 195 LEU A O 1
ATOM 1428 N N . PHE A 1 196 ? -7.870 1.471 5.944 1.00 90.56 196 PHE A N 1
ATOM 1429 C CA . PHE A 1 196 ? -9.100 2.242 5.765 1.00 90.56 196 PHE A CA 1
ATOM 1430 C C . PHE A 1 196 ? -10.280 1.580 6.473 1.00 90.56 196 PHE A C 1
ATOM 1432 O O . PHE A 1 196 ? -10.998 2.261 7.206 1.00 90.56 196 PHE A O 1
ATOM 1439 N N . THR A 1 197 ? -10.439 0.260 6.330 1.00 89.00 197 THR A N 1
ATOM 1440 C CA . THR A 1 197 ? -11.495 -0.481 7.035 1.00 89.00 197 THR A CA 1
ATOM 1441 C C . THR A 1 197 ? -11.322 -0.410 8.551 1.00 89.00 197 THR A C 1
ATOM 1443 O O . THR A 1 197 ? -12.283 -0.137 9.264 1.00 89.00 197 THR A O 1
ATOM 1446 N N . LEU A 1 198 ? -10.091 -0.529 9.056 1.00 89.06 198 LEU A N 1
ATOM 1447 C CA . LEU A 1 198 ? -9.794 -0.397 10.482 1.00 89.06 198 LEU A CA 1
ATOM 1448 C C . LEU A 1 198 ? -10.133 0.998 11.016 1.00 89.06 198 LEU A C 1
ATOM 1450 O O . LEU A 1 198 ? -10.680 1.118 12.113 1.00 89.06 198 LEU A O 1
ATOM 1454 N N . GLN A 1 199 ? -9.846 2.063 10.260 1.00 89.62 199 GLN A N 1
ATOM 1455 C CA . GLN A 1 199 ? -10.240 3.415 10.665 1.00 89.62 199 GLN A CA 1
ATOM 1456 C C . GLN A 1 199 ? -11.750 3.625 10.638 1.00 89.62 199 GLN A C 1
ATOM 1458 O O . GLN A 1 199 ? -12.281 4.329 11.501 1.00 89.62 199 GLN A O 1
ATOM 1463 N N . ASP A 1 200 ? -12.442 3.017 9.679 1.00 87.12 200 ASP A N 1
ATOM 1464 C CA . ASP A 1 200 ? -13.894 3.087 9.609 1.00 87.12 200 ASP A CA 1
ATOM 1465 C C . ASP A 1 200 ? -14.536 2.373 10.805 1.00 87.12 200 ASP A C 1
ATOM 1467 O O . ASP A 1 200 ? -15.316 2.981 11.539 1.00 87.12 200 ASP A O 1
ATOM 1471 N N . LEU A 1 201 ? -14.092 1.148 11.106 1.00 87.12 201 LEU A N 1
ATOM 1472 C CA . LEU A 1 201 ? -14.512 0.389 12.288 1.00 87.12 201 LEU A CA 1
ATOM 1473 C C . LEU A 1 201 ? -14.213 1.147 13.589 1.00 87.12 201 LEU A C 1
ATOM 1475 O O . LEU A 1 201 ? -15.071 1.260 14.464 1.00 87.12 201 LEU A O 1
ATOM 1479 N N . ARG A 1 202 ? -13.029 1.763 13.703 1.00 85.31 202 ARG A N 1
ATOM 1480 C CA . ARG A 1 202 ? -12.663 2.587 14.867 1.00 85.31 202 ARG A CA 1
ATOM 1481 C C . ARG 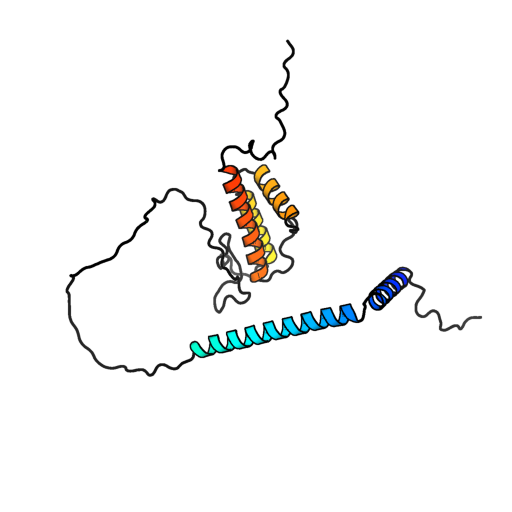A 1 202 ? -13.587 3.791 15.056 1.00 85.31 202 ARG A C 1
ATOM 1483 O O . ARG A 1 202 ? -13.734 4.269 16.181 1.00 85.31 202 ARG A O 1
ATOM 1490 N N . ARG A 1 203 ? -14.181 4.314 13.981 1.00 84.12 203 ARG A N 1
ATOM 1491 C CA . ARG A 1 203 ? -15.152 5.414 14.046 1.00 84.12 203 ARG A CA 1
ATOM 1492 C C . ARG A 1 203 ? -16.548 4.927 14.432 1.00 84.12 203 ARG A C 1
ATOM 1494 O O . ARG A 1 203 ? -17.265 5.672 15.091 1.00 84.12 203 ARG A O 1
ATOM 1501 N N . GLN A 1 204 ? -16.913 3.714 14.025 1.00 82.56 204 GLN A N 1
ATOM 1502 C CA . GLN A 1 204 ? -18.208 3.102 14.327 1.00 82.56 204 GLN A CA 1
ATOM 1503 C C . GLN A 1 204 ? -18.324 2.633 15.787 1.00 82.56 204 GLN A C 1
ATOM 1505 O O . GLN A 1 204 ? -19.432 2.550 16.308 1.00 82.56 204 GLN A O 1
ATOM 1510 N N . LEU A 1 205 ? -17.203 2.372 16.470 1.00 82.00 205 LEU A N 1
ATOM 1511 C CA . LEU A 1 205 ? -17.200 2.000 17.886 1.00 82.00 205 LEU A CA 1
ATOM 1512 C C . LEU A 1 205 ? -17.627 3.184 18.787 1.00 82.00 205 LEU A C 1
ATOM 1514 O O . LEU A 1 205 ? -16.914 4.195 18.853 1.00 82.00 205 LEU A O 1
ATOM 1518 N N . PRO A 1 206 ? -18.748 3.082 19.530 1.00 64.94 206 PRO A N 1
ATOM 1519 C CA . PRO A 1 206 ? -19.113 4.085 20.523 1.00 64.94 206 PRO A CA 1
ATOM 1520 C C . PRO A 1 206 ? -18.115 4.050 21.692 1.00 64.94 206 PRO A C 1
ATOM 1522 O O . PRO A 1 206 ? -17.788 2.987 22.210 1.00 64.94 206 PRO A O 1
ATOM 1525 N N . GLY A 1 207 ? -17.629 5.218 22.130 1.00 59.19 207 GLY A N 1
ATOM 1526 C CA . GLY A 1 207 ? -16.813 5.321 23.350 1.00 59.19 207 GLY A CA 1
ATOM 1527 C C . GLY A 1 207 ? -15.295 5.385 23.154 1.00 59.19 207 GLY A C 1
ATOM 1528 O O . GLY A 1 207 ? -14.542 4.790 23.920 1.00 59.19 207 GLY A O 1
ATOM 1529 N N . ARG A 1 208 ? -14.801 6.201 22.213 1.00 55.62 208 ARG A N 1
ATOM 1530 C CA . ARG A 1 208 ? -13.357 6.498 22.046 1.00 55.62 208 ARG A CA 1
ATOM 1531 C C . ARG A 1 208 ? -12.662 7.069 23.307 1.00 55.62 208 ARG A C 1
ATOM 1533 O O . ARG A 1 208 ? -11.439 7.178 23.317 1.00 55.62 208 ARG A O 1
ATOM 1540 N N . ALA A 1 209 ? -13.414 7.398 24.359 1.00 48.97 209 ALA A N 1
ATOM 1541 C CA . ALA A 1 209 ? -12.898 7.773 25.676 1.00 48.97 209 ALA A CA 1
ATOM 1542 C C . ALA A 1 209 ? -12.472 6.571 26.554 1.00 48.97 209 ALA A C 1
ATOM 1544 O O . ALA A 1 209 ? -11.669 6.751 27.461 1.00 48.97 209 ALA A O 1
ATOM 1545 N N . GLY A 1 210 ? -12.952 5.349 26.289 1.00 43.62 210 GLY A N 1
ATOM 1546 C CA . GLY A 1 210 ? -12.721 4.185 27.162 1.00 43.62 210 GLY A CA 1
ATOM 1547 C C . GLY A 1 210 ? -11.375 3.470 26.988 1.00 43.62 210 GLY A C 1
ATOM 1548 O O . GLY A 1 210 ? -10.988 2.689 27.847 1.00 43.62 210 GLY A O 1
ATOM 1549 N N . LEU A 1 211 ? -10.640 3.742 25.903 1.00 49.22 211 LEU A N 1
ATOM 1550 C CA . LEU A 1 211 ? -9.330 3.129 25.614 1.00 49.22 211 LEU A CA 1
ATOM 1551 C C . LEU A 1 211 ? -8.136 4.040 25.965 1.00 49.22 211 LEU A C 1
ATOM 1553 O O . LEU A 1 211 ? -7.021 3.779 25.527 1.00 49.22 211 LEU A O 1
ATOM 1557 N N . GLY A 1 212 ? -8.353 5.138 26.700 1.00 46.53 212 GLY A N 1
ATOM 1558 C CA . GLY A 1 212 ? -7.270 5.962 27.266 1.00 46.53 212 GLY A CA 1
ATOM 1559 C C . GLY A 1 212 ? -6.386 6.735 26.271 1.00 46.53 212 GLY A C 1
ATOM 1560 O O . GLY A 1 212 ? -5.420 7.366 26.680 1.00 46.53 212 GLY A O 1
ATOM 1561 N N . LEU A 1 213 ? -6.704 6.732 24.972 1.00 55.03 213 LEU A N 1
ATOM 1562 C CA . LEU A 1 213 ? -5.891 7.373 23.919 1.00 55.03 213 LEU A CA 1
ATOM 1563 C C . LEU A 1 213 ? -6.394 8.768 23.493 1.00 55.03 213 LEU A C 1
ATOM 1565 O O . LEU A 1 213 ? -5.995 9.289 22.450 1.00 55.03 213 LEU A O 1
ATOM 1569 N N . GLY A 1 214 ? -7.302 9.373 24.259 1.00 42.59 214 GLY A N 1
ATOM 1570 C CA . GLY A 1 214 ? -7.823 10.718 24.012 1.00 42.59 214 GLY A CA 1
ATOM 1571 C C . GLY A 1 214 ? -7.561 11.606 25.217 1.00 42.59 214 GLY A C 1
ATOM 1572 O O . GLY A 1 214 ? -8.189 11.409 26.249 1.00 42.59 214 GLY A O 1
ATOM 1573 N N . GLY A 1 215 ? -6.630 12.553 25.081 1.00 50.41 215 GLY A N 1
ATOM 1574 C CA . GLY A 1 215 ? -6.281 13.505 26.133 1.00 50.41 215 GLY A CA 1
ATOM 1575 C C . GLY A 1 215 ? -7.503 14.212 26.717 1.00 50.41 215 GLY A C 1
ATOM 1576 O O . GLY A 1 215 ? -8.435 14.566 25.990 1.00 50.41 215 GLY A O 1
ATOM 1577 N N . GLU A 1 216 ? -7.469 14.397 28.036 1.00 42.38 216 GLU A N 1
ATOM 1578 C CA . GLU A 1 216 ? -8.521 15.049 28.809 1.00 42.38 216 GLU A CA 1
ATOM 1579 C C . GLU A 1 216 ? -8.982 16.372 28.174 1.00 42.38 216 GLU A C 1
ATOM 1581 O O . GLU A 1 216 ? -8.152 17.215 27.802 1.00 42.38 216 GLU A O 1
ATOM 1586 N N . PRO A 1 217 ? -10.301 16.616 28.085 1.00 48.59 217 PRO A N 1
ATOM 1587 C CA . PRO A 1 217 ? -10.799 17.929 27.729 1.00 48.59 217 PRO A CA 1
ATOM 1588 C C . PRO A 1 217 ? -10.462 18.903 28.862 1.00 48.59 217 PRO A C 1
ATOM 1590 O O . PRO A 1 217 ? -11.056 18.854 29.936 1.00 48.59 217 PRO A O 1
ATOM 1593 N N . LYS A 1 218 ? -9.520 19.825 28.611 1.00 50.53 218 LYS A N 1
ATOM 1594 C CA . LYS A 1 218 ? -9.255 20.962 29.503 1.00 50.53 218 LYS A CA 1
ATOM 1595 C C . LYS A 1 218 ? -10.556 21.734 29.711 1.00 50.53 218 LYS A C 1
ATOM 1597 O O . LYS A 1 218 ? -10.993 22.489 28.840 1.00 50.53 218 LYS A O 1
ATOM 1602 N N . THR A 1 219 ? -11.168 21.545 30.872 1.00 45.47 219 THR A N 1
ATOM 1603 C CA . THR A 1 219 ? -12.323 22.308 31.324 1.00 45.47 219 THR A CA 1
ATOM 1604 C C . THR A 1 219 ? -11.908 23.772 31.436 1.00 45.47 219 THR A C 1
ATOM 1606 O O . THR A 1 219 ? -11.097 24.182 32.267 1.00 45.47 219 THR A O 1
ATOM 1609 N N . LYS A 1 220 ? -12.425 24.586 30.515 1.00 49.44 220 LYS A N 1
ATOM 1610 C CA . LYS A 1 220 ? -12.192 26.028 30.479 1.00 49.44 220 LYS A CA 1
ATOM 1611 C C . LYS A 1 220 ? -12.947 26.643 31.658 1.00 49.44 220 LYS A C 1
ATOM 1613 O O . LYS A 1 220 ? -14.145 26.899 31.573 1.00 49.44 220 LYS A O 1
ATOM 1618 N N . LYS A 1 221 ? -12.244 26.829 32.779 1.00 52.41 221 LYS A N 1
ATOM 1619 C CA . LYS A 1 221 ? -12.737 27.497 33.988 1.00 52.41 221 LYS A CA 1
ATOM 1620 C C . LYS A 1 221 ? -13.141 28.930 33.626 1.00 52.41 221 LYS A C 1
ATOM 1622 O O . LYS A 1 221 ? -12.288 29.806 33.496 1.00 52.41 221 LYS A O 1
ATOM 1627 N N . ARG A 1 222 ? -14.440 29.159 33.413 1.00 50.47 222 ARG A N 1
ATOM 1628 C CA . ARG A 1 222 ? -15.019 30.506 33.374 1.00 50.47 222 ARG A CA 1
ATOM 1629 C C . ARG A 1 222 ? -14.867 31.083 34.782 1.00 50.47 222 ARG A C 1
ATOM 1631 O O . ARG A 1 222 ? -15.476 30.578 35.719 1.00 50.47 222 ARG A O 1
ATOM 1638 N N . ARG A 1 223 ? -13.981 32.069 34.935 1.00 56.81 223 ARG A N 1
ATOM 1639 C CA . ARG A 1 223 ? -13.982 32.972 36.090 1.00 56.81 223 ARG A CA 1
ATOM 1640 C C . ARG A 1 223 ? -15.120 33.964 35.866 1.00 56.81 223 ARG A C 1
ATOM 1642 O O . ARG A 1 223 ? -15.142 34.609 34.818 1.00 56.81 223 ARG A O 1
ATOM 1649 N N . ASN A 1 224 ? -16.052 33.990 36.813 1.00 52.31 224 ASN A N 1
ATOM 1650 C CA . ASN A 1 224 ? -16.865 35.170 37.090 1.00 52.31 224 ASN A CA 1
ATOM 1651 C C . ASN A 1 224 ? -15.994 36.216 37.786 1.00 52.31 224 ASN A C 1
ATOM 1653 O O . ASN A 1 224 ? -15.030 35.793 38.474 1.00 52.31 224 ASN A O 1
#